Protein AF-A0A1L9VFJ8-F1 (afdb_monomer)

Structure (mmCIF, N/CA/C/O backbone):
data_AF-A0A1L9VFJ8-F1
#
_entry.id   AF-A0A1L9VFJ8-F1
#
loop_
_atom_site.group_PDB
_atom_site.id
_atom_site.type_symbol
_atom_site.label_atom_id
_atom_site.label_alt_id
_atom_site.label_comp_id
_atom_site.label_asym_id
_atom_site.label_entity_id
_atom_site.label_seq_id
_atom_site.pdbx_PDB_ins_code
_atom_site.Cartn_x
_atom_site.Cartn_y
_atom_site.Cartn_z
_atom_site.occupancy
_atom_site.B_iso_or_equiv
_atom_site.auth_seq_id
_atom_site.auth_comp_id
_atom_site.auth_asym_id
_atom_site.auth_atom_id
_atom_site.pdbx_PDB_model_num
ATOM 1 N N . MET A 1 1 ? 8.735 -12.079 5.130 1.00 44.97 1 MET A N 1
ATOM 2 C CA . MET A 1 1 ? 7.905 -12.681 4.056 1.00 44.97 1 MET A CA 1
ATOM 3 C C . MET A 1 1 ? 8.788 -13.626 3.261 1.00 44.97 1 MET A C 1
ATOM 5 O O . MET A 1 1 ? 9.953 -13.281 3.102 1.00 44.97 1 MET A O 1
ATOM 9 N N . PRO A 1 2 ? 8.312 -14.800 2.815 1.00 48.19 2 PRO A N 1
ATOM 10 C CA . PRO A 1 2 ? 9.141 -15.674 1.995 1.00 48.19 2 PRO A CA 1
ATOM 11 C C . PRO A 1 2 ? 9.470 -14.978 0.672 1.00 48.19 2 PRO A C 1
ATOM 13 O O . PRO A 1 2 ? 8.594 -14.360 0.062 1.00 48.19 2 PRO A O 1
ATOM 16 N N . ASP A 1 3 ? 10.732 -15.078 0.261 1.00 60.12 3 ASP A N 1
ATOM 17 C CA . ASP A 1 3 ? 11.181 -14.697 -1.072 1.00 60.12 3 ASP A CA 1
ATOM 18 C C . ASP A 1 3 ? 10.277 -15.367 -2.120 1.00 60.12 3 ASP A C 1
ATOM 20 O O . ASP A 1 3 ? 9.898 -16.538 -2.001 1.00 60.12 3 ASP A O 1
ATOM 24 N N . LEU A 1 4 ? 9.899 -14.609 -3.147 1.00 65.19 4 LEU A N 1
ATOM 25 C CA . LEU A 1 4 ? 9.141 -15.145 -4.271 1.00 65.19 4 LEU A CA 1
ATOM 26 C C . LEU A 1 4 ? 9.976 -16.132 -5.094 1.00 65.19 4 LEU A C 1
ATOM 28 O O . LEU A 1 4 ? 9.393 -16.844 -5.916 1.00 65.19 4 LEU A O 1
ATOM 32 N N . GLY A 1 5 ? 11.298 -16.178 -4.875 1.00 68.00 5 GLY A N 1
ATOM 33 C CA . GLY A 1 5 ? 12.231 -17.091 -5.530 1.00 68.00 5 GLY A CA 1
ATOM 34 C C . GLY A 1 5 ? 12.237 -16.900 -7.044 1.00 68.00 5 GLY A C 1
ATOM 35 O O . GLY A 1 5 ? 12.452 -17.848 -7.798 1.00 68.00 5 GLY A O 1
ATOM 36 N N . MET A 1 6 ? 11.893 -15.692 -7.498 1.00 75.50 6 MET A N 1
ATOM 37 C CA . MET A 1 6 ? 11.735 -15.372 -8.907 1.00 75.50 6 MET A CA 1
ATOM 38 C C . MET A 1 6 ? 13.062 -14.850 -9.445 1.00 75.50 6 MET A C 1
ATOM 40 O O . MET A 1 6 ? 13.453 -13.724 -9.157 1.00 75.50 6 MET A O 1
ATOM 44 N N . GLN A 1 7 ? 13.716 -15.656 -10.274 1.00 82.00 7 GLN A N 1
ATOM 45 C CA . GLN A 1 7 ? 14.877 -15.246 -11.054 1.00 82.00 7 GLN A CA 1
ATOM 46 C C . GLN A 1 7 ? 14.548 -15.389 -12.534 1.00 82.00 7 GLN A C 1
ATOM 48 O O . GLN A 1 7 ? 14.068 -16.433 -12.978 1.00 82.00 7 GLN A O 1
ATOM 53 N N . GLN A 1 8 ? 14.775 -14.321 -13.292 1.00 84.69 8 GLN A N 1
ATOM 54 C CA . GLN A 1 8 ? 14.517 -14.287 -14.722 1.00 84.69 8 GLN A CA 1
ATOM 55 C C . GLN A 1 8 ? 15.612 -13.477 -15.410 1.00 84.69 8 GLN A C 1
ATOM 57 O O . GLN A 1 8 ? 16.008 -12.414 -14.937 1.00 84.69 8 GLN A O 1
ATOM 62 N N . THR A 1 9 ? 16.083 -13.992 -16.540 1.00 89.19 9 THR A N 1
ATOM 63 C CA . THR A 1 9 ? 17.099 -13.350 -17.372 1.00 89.19 9 THR A CA 1
ATOM 64 C C . THR A 1 9 ? 16.550 -13.218 -18.783 1.00 89.19 9 THR A C 1
ATOM 66 O O . THR A 1 9 ? 15.890 -14.131 -19.288 1.00 89.19 9 THR A O 1
ATOM 69 N N . TRP A 1 10 ? 16.816 -12.078 -19.413 1.00 90.44 10 TRP A N 1
ATOM 70 C CA . TRP A 1 10 ? 16.465 -11.815 -20.803 1.00 90.44 10 TRP A CA 1
ATOM 71 C C . TRP A 1 10 ? 17.678 -11.250 -21.532 1.00 90.44 10 TRP A C 1
ATOM 73 O O . TRP A 1 10 ? 18.402 -10.417 -20.988 1.00 90.44 10 TRP A O 1
ATOM 83 N N . THR A 1 11 ? 17.882 -11.687 -22.770 1.00 90.38 11 THR A N 1
ATOM 84 C CA . THR A 1 11 ? 18.863 -11.073 -23.661 1.00 90.38 11 THR A CA 1
ATOM 85 C C . THR A 1 11 ? 18.301 -9.749 -24.166 1.00 90.38 11 THR A C 1
ATOM 87 O O . THR A 1 11 ? 17.204 -9.719 -24.724 1.00 90.38 11 THR A O 1
ATOM 90 N N . ILE A 1 12 ? 19.050 -8.657 -24.000 1.00 90.44 12 ILE A N 1
ATOM 91 C CA . ILE A 1 12 ? 18.600 -7.306 -24.375 1.00 90.44 12 ILE A CA 1
ATOM 92 C C . ILE A 1 12 ? 18.221 -7.246 -25.860 1.00 90.44 12 ILE A C 1
ATOM 94 O O . ILE A 1 12 ? 17.174 -6.700 -26.190 1.00 90.44 12 ILE A O 1
ATOM 98 N N . SER A 1 13 ? 19.004 -7.862 -26.750 1.00 89.19 13 SER A N 1
ATOM 99 C CA . SER A 1 13 ? 18.748 -7.869 -28.199 1.00 89.19 13 SER A CA 1
ATOM 100 C C . SER A 1 13 ? 17.438 -8.541 -28.611 1.00 89.19 13 SER A C 1
ATOM 102 O O . SER A 1 13 ? 16.914 -8.236 -29.679 1.00 89.19 13 SER A O 1
ATOM 104 N N . ASP A 1 14 ? 16.915 -9.447 -27.784 1.00 91.38 14 ASP A N 1
ATOM 105 C CA . ASP A 1 14 ? 15.749 -10.270 -28.123 1.00 91.38 14 ASP A CA 1
ATOM 106 C C . ASP A 1 14 ? 14.429 -9.586 -27.738 1.00 91.38 14 ASP A C 1
ATOM 108 O O . ASP A 1 14 ? 13.345 -10.065 -28.084 1.00 91.38 14 ASP A O 1
ATOM 112 N N . LEU A 1 15 ? 14.503 -8.465 -27.012 1.00 92.25 15 LEU A N 1
ATOM 113 C CA . LEU A 1 15 ? 13.335 -7.678 -26.638 1.00 92.25 15 LEU A CA 1
ATOM 114 C C . LEU A 1 15 ? 12.710 -7.012 -27.879 1.00 92.25 15 LEU A C 1
ATOM 116 O O . LEU A 1 15 ? 13.420 -6.663 -28.826 1.00 92.25 15 LEU A O 1
ATOM 120 N N . PRO A 1 16 ? 11.382 -6.783 -27.893 1.00 92.88 16 PRO A N 1
ATOM 121 C CA . PRO A 1 16 ? 10.666 -6.223 -29.043 1.00 92.88 16 PRO A CA 1
ATOM 122 C C . PRO A 1 16 ? 10.897 -4.705 -29.241 1.00 92.88 16 PRO A C 1
ATOM 124 O O . PRO A 1 16 ? 9.949 -3.921 -29.320 1.00 92.88 16 PRO A O 1
ATOM 127 N N . TRP A 1 17 ? 12.158 -4.273 -29.339 1.00 91.69 17 TRP A N 1
ATOM 128 C CA . TRP A 1 17 ? 12.576 -2.866 -29.402 1.00 91.69 17 TRP A CA 1
ATOM 129 C C . TRP A 1 17 ? 11.940 -2.077 -30.541 1.00 91.69 17 TRP A C 1
ATOM 131 O O . TRP A 1 17 ? 11.623 -0.908 -30.356 1.00 91.69 17 TRP A O 1
ATOM 141 N N . GLY A 1 18 ? 11.686 -2.706 -31.693 1.00 90.12 18 GLY A N 1
ATOM 142 C CA . GLY A 1 18 ? 11.061 -2.027 -32.833 1.00 90.12 18 GLY A CA 1
ATOM 143 C C . GLY A 1 18 ? 9.693 -1.417 -32.502 1.00 90.12 18 GLY A C 1
ATOM 144 O O . GLY A 1 18 ? 9.359 -0.353 -33.016 1.00 90.12 18 GLY A O 1
ATOM 145 N N . VAL A 1 19 ? 8.923 -2.048 -31.607 1.00 89.69 19 VAL A N 1
ATOM 146 C CA . VAL A 1 19 ? 7.628 -1.519 -31.149 1.00 89.69 19 VAL A CA 1
ATOM 147 C C . VAL A 1 19 ? 7.833 -0.398 -30.129 1.00 89.69 19 VAL A C 1
ATOM 149 O O . VAL A 1 19 ? 7.198 0.648 -30.239 1.00 89.69 19 VAL A O 1
ATOM 152 N N . ALA A 1 20 ? 8.746 -0.582 -29.172 1.00 87.88 20 ALA A N 1
ATOM 153 C CA . ALA A 1 20 ? 9.025 0.414 -28.135 1.00 87.88 20 ALA A CA 1
ATOM 154 C C . ALA A 1 20 ? 9.610 1.716 -28.703 1.00 87.88 20 ALA A C 1
ATOM 156 O O . ALA A 1 20 ? 9.131 2.795 -28.371 1.00 87.88 20 ALA A O 1
ATOM 157 N N . MET A 1 21 ? 10.573 1.624 -29.624 1.00 87.94 21 MET A N 1
ATOM 158 C CA . MET A 1 21 ? 11.186 2.796 -30.260 1.00 87.94 21 MET A CA 1
ATOM 159 C C . MET A 1 21 ? 10.182 3.585 -31.100 1.00 87.94 21 MET A C 1
ATOM 161 O O . MET A 1 21 ? 10.223 4.812 -31.116 1.00 87.94 21 MET A O 1
ATOM 165 N N . LYS A 1 22 ? 9.250 2.895 -31.770 1.00 87.44 22 LYS A N 1
ATOM 166 C CA . LYS A 1 22 ? 8.160 3.554 -32.493 1.00 87.44 22 LYS A CA 1
ATOM 167 C C . LYS A 1 22 ? 7.262 4.339 -31.535 1.00 87.44 22 LYS A C 1
ATOM 169 O O . LYS A 1 22 ? 6.971 5.500 -31.786 1.00 87.44 22 LYS A O 1
ATOM 174 N N . VAL A 1 23 ? 6.880 3.729 -30.415 1.00 85.38 23 VAL A N 1
ATOM 175 C CA . VAL A 1 23 ? 6.082 4.382 -29.367 1.00 85.38 23 VAL A CA 1
ATOM 176 C C . VAL A 1 23 ? 6.795 5.613 -28.792 1.00 85.38 23 VAL A C 1
ATOM 178 O O . VAL A 1 23 ? 6.174 6.664 -28.669 1.00 85.38 23 VAL A O 1
ATOM 181 N N . GLN A 1 24 ? 8.091 5.505 -28.483 1.00 83.38 24 GLN A N 1
ATOM 182 C CA . GLN A 1 24 ? 8.903 6.616 -27.968 1.00 83.38 24 GLN A CA 1
ATOM 183 C C . GLN A 1 24 ? 9.044 7.768 -28.973 1.00 83.38 24 GLN A C 1
ATOM 185 O O . GLN A 1 24 ? 9.110 8.925 -28.573 1.00 83.38 24 GLN A O 1
ATOM 190 N N . HIS A 1 25 ? 9.117 7.456 -30.268 1.00 81.81 25 HIS A N 1
ATOM 191 C CA . HIS A 1 25 ? 9.225 8.455 -31.328 1.00 81.81 25 HIS A CA 1
ATOM 192 C C . HIS A 1 25 ? 7.889 9.160 -31.601 1.00 81.81 25 HIS A C 1
ATOM 194 O O . HIS A 1 25 ? 7.853 10.373 -31.800 1.00 81.81 25 HIS A O 1
ATOM 200 N N . ASP A 1 26 ? 6.792 8.402 -31.621 1.00 81.69 26 ASP A N 1
ATOM 201 C CA . ASP A 1 26 ? 5.487 8.897 -32.061 1.00 81.69 26 ASP A CA 1
ATOM 202 C C . ASP A 1 26 ? 4.745 9.688 -30.973 1.00 81.69 26 ASP A C 1
ATOM 204 O O . ASP A 1 26 ? 3.803 10.416 -31.293 1.00 81.69 26 ASP A O 1
ATOM 208 N N . LYS A 1 27 ? 5.135 9.551 -29.696 1.00 80.75 27 LYS A N 1
ATOM 209 C CA . LYS A 1 27 ? 4.401 10.130 -28.563 1.00 80.75 27 LYS A CA 1
ATOM 210 C C . LYS A 1 27 ? 5.294 10.899 -27.591 1.00 80.75 27 LYS A C 1
ATOM 212 O O . LYS A 1 27 ? 6.354 10.408 -27.205 1.00 80.75 27 LYS A O 1
ATOM 217 N N . PRO A 1 28 ? 4.847 12.075 -27.112 1.00 79.94 28 PRO A N 1
ATOM 218 C CA . PRO A 1 28 ? 5.526 12.770 -26.029 1.00 79.94 28 PRO A CA 1
ATOM 219 C C . PRO A 1 28 ? 5.402 11.986 -24.713 1.00 79.94 28 PRO A C 1
ATOM 221 O O . PRO A 1 28 ? 4.420 11.284 -24.472 1.00 79.94 28 PRO A O 1
ATOM 224 N N . GLU A 1 29 ? 6.363 12.174 -23.805 1.00 75.44 29 GLU A N 1
ATOM 225 C CA . GLU A 1 29 ? 6.412 11.496 -22.496 1.00 75.44 29 GLU A CA 1
ATOM 226 C C . GLU A 1 29 ? 5.111 11.649 -21.678 1.00 75.44 29 GLU A C 1
ATOM 228 O O . GLU A 1 29 ? 4.667 10.728 -20.989 1.00 75.44 29 GLU A O 1
ATOM 233 N N . ALA A 1 30 ? 4.464 12.813 -21.783 1.00 73.12 30 ALA A N 1
ATOM 234 C CA . ALA A 1 30 ? 3.195 13.080 -21.114 1.00 73.12 30 ALA A CA 1
ATOM 235 C C . ALA A 1 30 ? 2.084 12.105 -21.545 1.00 73.12 30 ALA A C 1
ATOM 237 O O . ALA A 1 30 ? 1.267 11.718 -20.719 1.00 73.12 30 ALA A O 1
ATOM 238 N N . GLU A 1 31 ? 2.068 11.660 -22.802 1.00 77.06 31 GLU A N 1
ATOM 239 C CA . GLU A 1 31 ? 1.083 10.687 -23.288 1.00 77.06 31 GLU A CA 1
ATOM 240 C C . GLU A 1 31 ? 1.444 9.259 -22.862 1.00 77.06 31 GLU A C 1
ATOM 242 O O . GLU A 1 31 ? 0.571 8.519 -22.403 1.00 77.06 31 GLU A O 1
ATOM 247 N N . LEU A 1 32 ? 2.737 8.911 -22.889 1.00 78.75 32 LEU A N 1
ATOM 248 C CA . LEU A 1 32 ? 3.252 7.594 -22.477 1.00 78.75 32 LEU A CA 1
ATOM 249 C C . LEU A 1 32 ? 2.948 7.251 -21.014 1.00 78.75 32 LEU A C 1
ATOM 251 O O . LEU A 1 32 ? 2.883 6.080 -20.641 1.00 78.75 32 LEU A O 1
ATOM 255 N N . THR A 1 33 ? 2.754 8.275 -20.184 1.00 77.44 33 THR A N 1
ATOM 256 C CA . THR A 1 33 ? 2.504 8.127 -18.747 1.00 77.44 33 THR A CA 1
ATOM 257 C C . THR A 1 33 ? 1.020 8.137 -18.368 1.00 77.44 33 THR A C 1
ATOM 259 O O . THR A 1 33 ? 0.682 7.956 -17.200 1.00 77.44 33 THR A O 1
ATOM 262 N N . THR A 1 34 ? 0.114 8.291 -19.343 1.00 78.56 34 THR A N 1
ATOM 263 C CA . THR A 1 34 ? -1.341 8.383 -19.098 1.00 78.56 34 THR A CA 1
ATOM 264 C C . THR A 1 34 ? -2.127 7.134 -19.480 1.00 78.56 34 THR A C 1
ATOM 266 O O . THR A 1 34 ? -3.200 6.896 -18.924 1.00 78.56 34 THR A O 1
ATOM 269 N N . SER A 1 35 ? -1.613 6.323 -20.406 1.00 83.94 35 SER A N 1
ATOM 270 C CA . SER A 1 35 ? -2.263 5.087 -20.841 1.00 83.94 35 SER A CA 1
ATOM 271 C C . SER A 1 35 ? -1.251 4.060 -21.338 1.00 83.94 35 SER A C 1
ATOM 273 O O . SER A 1 35 ? -0.146 4.417 -21.737 1.00 83.94 35 SER A O 1
ATOM 275 N N . LEU A 1 36 ? -1.630 2.781 -21.309 1.00 87.62 36 LEU A N 1
ATOM 276 C CA . LEU A 1 36 ? -0.813 1.715 -21.881 1.00 87.62 36 LEU A CA 1
ATOM 277 C C . LEU A 1 36 ? -0.979 1.648 -23.396 1.00 87.62 36 LEU A C 1
ATOM 279 O O . LEU A 1 36 ? -2.103 1.661 -23.900 1.00 87.62 36 LEU A O 1
ATOM 283 N N . GLU A 1 37 ? 0.136 1.474 -24.096 1.00 90.06 37 GLU A N 1
ATOM 284 C CA . GLU A 1 37 ? 0.160 1.257 -25.537 1.00 90.06 37 GLU A CA 1
ATOM 285 C C . GLU A 1 37 ? -0.185 -0.200 -25.868 1.00 90.06 37 GLU A C 1
ATOM 287 O O . GLU A 1 37 ? 0.609 -1.098 -25.560 1.00 90.06 37 GLU A O 1
ATOM 292 N N . PRO A 1 38 ? -1.330 -0.471 -26.529 1.00 88.44 38 PRO A N 1
ATOM 293 C CA . PRO A 1 38 ? -1.802 -1.837 -26.753 1.00 88.44 38 PRO A CA 1
ATOM 294 C C . PRO A 1 38 ? -0.810 -2.700 -27.537 1.00 88.44 38 PRO A C 1
ATOM 296 O O . PRO A 1 38 ? -0.642 -3.883 -27.225 1.00 88.44 38 PRO A O 1
ATOM 299 N N . ASP A 1 39 ? -0.133 -2.109 -28.523 1.00 90.06 39 ASP A N 1
ATOM 300 C CA . ASP A 1 39 ? 0.843 -2.797 -29.369 1.00 90.06 39 ASP A CA 1
ATOM 301 C C . ASP A 1 39 ? 2.075 -3.219 -28.561 1.00 90.06 39 ASP A C 1
ATOM 303 O O . ASP A 1 39 ? 2.525 -4.364 -28.662 1.00 90.06 39 ASP A O 1
ATOM 307 N N . LEU A 1 40 ? 2.582 -2.330 -27.699 1.00 91.19 40 LEU A N 1
ATOM 308 C CA . LEU A 1 40 ? 3.728 -2.616 -26.837 1.00 91.19 40 LEU A CA 1
ATOM 309 C C . LEU A 1 40 ? 3.368 -3.659 -25.775 1.00 91.19 40 LEU A C 1
ATOM 311 O O . LEU A 1 40 ? 4.088 -4.644 -25.604 1.00 91.19 40 LEU A O 1
ATOM 315 N N . THR A 1 41 ? 2.220 -3.500 -25.109 1.00 91.25 41 THR A N 1
ATOM 316 C CA . THR A 1 41 ? 1.727 -4.476 -24.130 1.00 91.25 41 THR A CA 1
ATOM 317 C C . THR A 1 41 ? 1.549 -5.857 -24.763 1.00 91.25 41 THR A C 1
ATOM 319 O O . THR A 1 41 ? 1.935 -6.863 -24.161 1.00 91.25 41 THR A O 1
ATOM 322 N N . SER A 1 42 ? 1.016 -5.928 -25.987 1.00 91.25 42 SER A N 1
ATOM 323 C CA . SER A 1 42 ? 0.817 -7.188 -26.714 1.00 91.25 42 SER A CA 1
ATOM 324 C C . SER A 1 42 ? 2.140 -7.829 -27.131 1.00 91.25 42 SER A C 1
ATOM 326 O O . SER A 1 42 ? 2.3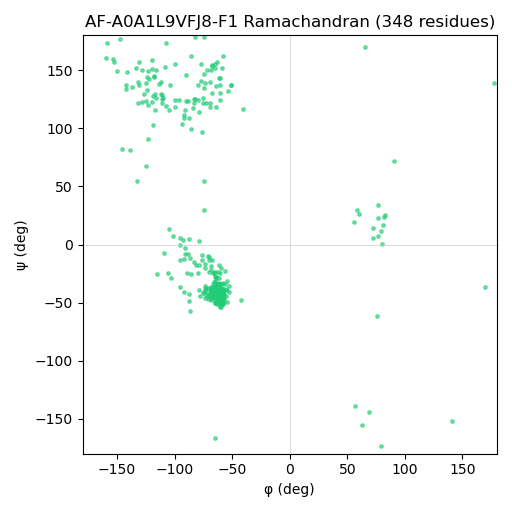07 -9.038 -26.960 1.00 91.25 42 SER A O 1
ATOM 328 N N . ALA A 1 43 ? 3.100 -7.037 -27.618 1.00 92.56 43 ALA A N 1
ATOM 329 C CA . ALA A 1 43 ? 4.422 -7.519 -28.009 1.00 92.56 43 ALA A CA 1
ATOM 330 C C . ALA A 1 43 ? 5.197 -8.103 -26.816 1.00 92.56 43 ALA A C 1
ATOM 332 O O . ALA A 1 43 ? 5.717 -9.218 -26.903 1.00 92.56 43 ALA A O 1
ATOM 333 N N . ILE A 1 44 ? 5.212 -7.402 -25.677 1.00 92.12 44 ILE A N 1
ATOM 334 C CA . ILE A 1 44 ? 5.867 -7.882 -24.450 1.00 92.12 44 ILE A CA 1
ATOM 335 C C . ILE A 1 44 ? 5.141 -9.110 -23.897 1.00 92.12 44 ILE A C 1
ATOM 337 O O . ILE A 1 44 ? 5.779 -10.097 -23.537 1.00 92.12 44 ILE A O 1
ATOM 341 N N . SER A 1 45 ? 3.805 -9.100 -23.881 1.00 90.19 45 SER A N 1
ATOM 342 C CA . SER A 1 45 ? 3.015 -10.253 -23.430 1.00 90.19 45 SER A CA 1
ATOM 343 C C . SER A 1 45 ? 3.290 -11.495 -24.274 1.00 90.19 45 SER A C 1
ATOM 345 O O . SER A 1 45 ? 3.424 -12.600 -23.741 1.00 90.19 45 SER A O 1
ATOM 347 N N . TRP A 1 46 ? 3.407 -11.326 -25.593 1.00 90.38 46 TRP A N 1
ATOM 348 C CA . TRP A 1 46 ? 3.784 -12.401 -26.501 1.00 90.38 46 TRP A CA 1
ATOM 349 C C . TRP A 1 46 ? 5.202 -12.903 -26.214 1.00 90.38 46 TRP A C 1
ATOM 351 O O . TRP A 1 46 ? 5.387 -14.114 -26.080 1.00 90.38 46 TRP A O 1
ATOM 361 N N . PHE A 1 47 ? 6.170 -12.002 -26.031 1.00 90.94 47 PHE A N 1
ATOM 362 C CA . PHE A 1 47 ? 7.549 -12.347 -25.684 1.00 90.94 47 PHE A CA 1
ATOM 363 C C . PHE A 1 47 ? 7.629 -13.146 -24.372 1.00 90.94 47 PHE A C 1
ATOM 365 O O . PHE A 1 47 ? 8.149 -14.263 -24.360 1.00 90.94 47 PHE A O 1
ATOM 372 N N . LEU A 1 48 ? 7.009 -12.650 -23.297 1.00 88.69 48 LEU A N 1
ATOM 373 C CA . LEU A 1 48 ? 6.932 -13.334 -21.999 1.00 88.69 48 LEU A CA 1
ATOM 374 C C . LEU A 1 48 ? 6.244 -14.699 -22.097 1.00 88.69 48 LEU A C 1
ATOM 376 O O . LEU A 1 48 ? 6.611 -15.651 -21.408 1.00 88.69 48 LEU A O 1
ATOM 380 N N . SER A 1 49 ? 5.259 -14.835 -22.990 1.00 84.31 49 SER A N 1
ATOM 381 C CA . SER A 1 49 ? 4.582 -16.114 -23.212 1.00 84.31 49 SER A CA 1
ATOM 382 C C . SER A 1 49 ? 5.499 -17.199 -23.791 1.00 84.31 49 SER A C 1
ATOM 384 O O . SER A 1 49 ? 5.194 -18.384 -23.627 1.00 84.31 49 SER A O 1
ATOM 386 N N . LYS A 1 50 ? 6.590 -16.800 -24.459 1.00 83.94 50 LYS A N 1
ATOM 387 C CA . LYS A 1 50 ? 7.601 -17.684 -25.053 1.00 83.94 50 LYS A CA 1
ATOM 388 C C . LYS A 1 50 ? 8.754 -17.962 -24.098 1.00 83.94 50 LYS A C 1
ATOM 390 O O . LYS A 1 50 ? 9.195 -19.103 -24.022 1.00 83.94 50 LYS A O 1
ATOM 395 N N . THR A 1 51 ? 9.214 -16.945 -23.375 1.00 79.50 51 THR A N 1
ATOM 396 C CA . THR A 1 51 ? 10.404 -17.023 -22.514 1.00 79.50 51 THR A CA 1
ATOM 397 C C . THR A 1 51 ? 10.108 -17.549 -21.112 1.00 79.50 51 THR A C 1
ATOM 399 O O . THR A 1 51 ? 10.974 -18.177 -20.509 1.00 79.50 51 THR A O 1
ATOM 402 N N . SER A 1 52 ? 8.872 -17.393 -20.623 1.00 70.56 52 SER A N 1
ATOM 403 C CA . SER A 1 52 ? 8.491 -17.790 -19.260 1.00 70.56 52 SER A CA 1
ATOM 404 C C . SER A 1 52 ? 7.174 -18.595 -19.193 1.00 70.56 52 SER A C 1
ATOM 406 O O . SER A 1 52 ? 6.259 -18.254 -18.433 1.00 70.56 52 SER A O 1
ATOM 408 N N . PRO A 1 53 ? 7.031 -19.710 -19.943 1.00 63.19 53 PRO A N 1
ATOM 409 C CA . PRO A 1 53 ? 5.774 -20.463 -20.034 1.00 63.19 53 PRO A CA 1
ATOM 410 C C . PRO A 1 53 ? 5.321 -21.087 -18.702 1.00 63.19 53 PRO A C 1
ATOM 412 O O . PRO A 1 53 ? 4.119 -21.224 -18.466 1.00 63.19 53 PRO A O 1
ATOM 415 N N . ALA A 1 54 ? 6.256 -21.414 -17.802 1.00 59.56 54 ALA A N 1
ATOM 416 C CA . ALA A 1 54 ? 5.964 -21.983 -16.483 1.00 59.56 54 ALA A CA 1
ATOM 417 C C . ALA A 1 54 ? 5.258 -20.994 -15.528 1.00 59.56 54 ALA A C 1
ATOM 419 O O . ALA A 1 54 ? 4.557 -21.418 -14.606 1.00 59.56 54 ALA A O 1
ATOM 420 N N . LEU A 1 55 ? 5.384 -19.682 -15.768 1.00 58.84 55 LEU A N 1
ATOM 421 C CA . LEU A 1 55 ? 4.902 -18.627 -14.868 1.00 58.84 55 LEU A CA 1
ATOM 422 C C . LEU A 1 55 ? 3.468 -18.169 -15.171 1.00 58.84 55 LEU A C 1
ATOM 424 O O . LEU A 1 55 ? 2.851 -17.522 -14.327 1.00 58.84 55 LEU A O 1
ATOM 428 N N . LYS A 1 56 ? 2.864 -18.614 -16.286 1.00 54.62 56 LYS A N 1
ATOM 429 C CA . LYS A 1 56 ? 1.436 -18.376 -16.591 1.00 54.62 56 LYS A CA 1
ATOM 430 C C . LYS A 1 56 ? 0.484 -18.873 -15.495 1.00 54.62 56 LYS A C 1
ATOM 432 O O . LYS A 1 56 ? -0.638 -18.391 -15.396 1.00 54.62 56 LYS A O 1
ATOM 437 N N . LYS A 1 57 ? 0.918 -19.828 -14.663 1.00 57.19 57 LYS A N 1
ATOM 438 C CA . LYS A 1 57 ? 0.116 -20.360 -13.548 1.00 57.19 57 LYS A CA 1
ATOM 439 C C . LYS A 1 57 ? 0.004 -19.393 -12.362 1.00 57.19 57 LYS A C 1
ATOM 441 O O . LYS A 1 57 ? -0.878 -19.579 -11.529 1.00 57.19 57 LYS A O 1
ATOM 446 N N . LYS A 1 58 ? 0.860 -18.368 -12.274 1.00 72.31 58 LYS A N 1
ATOM 447 C CA . LYS A 1 58 ? 0.868 -17.375 -11.190 1.00 72.31 58 LYS A CA 1
ATOM 448 C C . LYS A 1 58 ? 0.727 -15.967 -11.775 1.00 72.31 58 LYS A C 1
ATOM 450 O O . LYS A 1 58 ? 1.716 -15.309 -12.080 1.00 72.31 58 LYS A O 1
ATOM 455 N N . LYS A 1 59 ? -0.524 -15.513 -11.904 1.00 76.19 59 LYS A N 1
ATOM 456 C CA . LYS A 1 59 ? -0.928 -14.226 -12.502 1.00 76.19 59 LYS A CA 1
ATOM 457 C C . LYS A 1 59 ? -0.039 -13.038 -12.085 1.00 76.19 59 LYS A C 1
ATOM 459 O O . LYS A 1 59 ? 0.472 -12.338 -12.950 1.00 76.19 59 LYS A O 1
ATOM 464 N N . HIS A 1 60 ? 0.232 -12.888 -10.789 1.00 76.12 60 HIS A N 1
ATOM 465 C CA . HIS A 1 60 ? 1.025 -11.773 -10.254 1.00 76.12 60 HIS A CA 1
ATOM 466 C C . HIS A 1 60 ? 2.488 -11.743 -10.723 1.00 76.12 60 HIS A C 1
ATOM 468 O O . HIS A 1 60 ? 3.077 -10.671 -10.814 1.00 76.12 60 HIS A O 1
ATOM 474 N N . TYR A 1 61 ? 3.085 -12.892 -11.056 1.00 80.19 61 TYR A N 1
ATOM 475 C CA . TYR A 1 61 ? 4.449 -12.927 -11.595 1.00 80.19 61 TYR A CA 1
ATOM 476 C C . TYR A 1 61 ? 4.511 -12.447 -13.036 1.00 80.19 61 TYR A C 1
ATOM 478 O O . TYR A 1 61 ? 5.462 -11.768 -13.414 1.00 80.19 61 TYR A O 1
ATOM 486 N N . PHE A 1 62 ? 3.502 -12.796 -13.833 1.00 85.06 62 PHE A N 1
ATOM 487 C CA . PHE A 1 62 ? 3.399 -12.308 -15.200 1.00 85.06 62 PHE A CA 1
ATOM 488 C C . PHE A 1 62 ? 3.201 -10.788 -15.216 1.00 85.06 62 PHE A C 1
ATOM 490 O O . PHE A 1 62 ? 3.898 -10.092 -15.945 1.00 85.06 62 PHE A O 1
ATOM 497 N N . GLU A 1 63 ? 2.311 -10.274 -14.363 1.00 86.19 63 GLU A N 1
ATOM 498 C CA . GLU A 1 63 ? 2.042 -8.837 -14.215 1.00 86.19 63 GLU A CA 1
ATOM 499 C C . GLU A 1 63 ? 3.291 -8.046 -13.796 1.00 86.19 63 GLU A C 1
ATOM 501 O O . GLU A 1 63 ? 3.585 -7.011 -14.389 1.00 86.19 63 GLU A O 1
ATOM 506 N N . ALA A 1 64 ? 4.073 -8.556 -12.837 1.00 86.88 64 ALA A N 1
ATOM 507 C CA . ALA A 1 64 ? 5.311 -7.908 -12.402 1.00 86.88 64 ALA A CA 1
ATOM 508 C C . ALA A 1 64 ? 6.389 -7.878 -13.503 1.00 86.88 64 ALA A C 1
ATOM 510 O O . ALA A 1 64 ? 7.039 -6.854 -13.702 1.00 86.88 64 ALA A O 1
ATOM 511 N N . GLN A 1 65 ? 6.564 -8.976 -14.250 1.00 89.19 65 GLN A N 1
ATOM 512 C CA . GLN A 1 65 ? 7.508 -9.028 -15.376 1.00 89.19 65 GLN A CA 1
ATOM 513 C C . GLN A 1 65 ? 7.078 -8.121 -16.528 1.00 89.19 65 GLN A C 1
ATOM 515 O O . GLN A 1 65 ? 7.918 -7.450 -17.124 1.00 89.19 65 GLN A O 1
ATOM 520 N N . LEU A 1 66 ? 5.776 -8.084 -16.824 1.00 91.44 66 LEU A N 1
ATOM 521 C CA . LEU A 1 66 ? 5.210 -7.179 -17.817 1.00 91.44 66 LEU A CA 1
ATOM 522 C C . LEU A 1 66 ? 5.482 -5.726 -17.427 1.00 91.44 66 LEU A C 1
ATOM 524 O O . LEU A 1 66 ? 5.999 -4.984 -18.252 1.00 91.44 66 LEU A O 1
ATOM 528 N N . ALA A 1 67 ? 5.197 -5.342 -16.179 1.00 92.62 67 ALA A N 1
ATOM 529 C CA . ALA A 1 67 ? 5.464 -3.996 -15.679 1.00 92.62 67 ALA A CA 1
ATOM 530 C C . ALA A 1 67 ? 6.954 -3.634 -15.776 1.00 92.62 67 ALA A C 1
ATOM 532 O O . ALA A 1 67 ? 7.292 -2.568 -16.286 1.00 92.62 67 ALA A O 1
ATOM 533 N N . PHE A 1 68 ? 7.847 -4.537 -15.355 1.00 93.75 68 PHE A N 1
ATOM 534 C CA . PHE A 1 68 ? 9.291 -4.319 -15.441 1.00 93.75 68 PHE A CA 1
ATOM 535 C C . PHE A 1 68 ? 9.761 -4.113 -16.886 1.00 93.75 68 PHE A C 1
ATOM 537 O O . PHE A 1 68 ? 10.389 -3.100 -17.178 1.00 93.75 68 PHE A O 1
ATOM 544 N N . LEU A 1 69 ? 9.433 -5.035 -17.801 1.00 94.00 69 LEU A N 1
ATOM 545 C CA . LEU A 1 69 ? 9.863 -4.936 -19.200 1.00 94.00 69 LEU A CA 1
ATOM 546 C C . LEU A 1 69 ? 9.234 -3.739 -19.914 1.00 94.00 69 LEU A C 1
ATOM 548 O O . LEU A 1 69 ? 9.902 -3.101 -20.719 1.00 94.00 69 LEU A O 1
ATOM 552 N N . TYR A 1 70 ? 7.977 -3.413 -19.611 1.00 94.81 70 TYR A N 1
ATOM 553 C CA . TYR A 1 70 ? 7.301 -2.257 -20.194 1.00 94.81 70 TYR A CA 1
ATOM 554 C C . TYR A 1 70 ? 8.011 -0.955 -19.812 1.00 94.81 70 TYR A C 1
ATOM 556 O O . TYR A 1 70 ? 8.325 -0.149 -20.684 1.00 94.81 70 TYR A O 1
ATOM 564 N N . LEU A 1 71 ? 8.329 -0.774 -18.525 1.00 93.81 71 LEU A N 1
ATOM 565 C CA . LEU A 1 71 ? 9.080 0.390 -18.056 1.00 93.81 71 LEU A CA 1
ATOM 566 C C . LEU A 1 71 ? 10.514 0.396 -18.600 1.00 93.81 71 LEU A C 1
ATOM 568 O O . LEU A 1 71 ? 10.976 1.426 -19.083 1.00 93.81 71 LEU A O 1
ATOM 572 N N . TYR A 1 72 ? 11.201 -0.749 -18.577 1.00 94.06 72 TYR A N 1
ATOM 573 C CA . TYR A 1 72 ? 12.571 -0.881 -19.078 1.00 94.06 72 TYR A CA 1
ATOM 574 C C . TYR A 1 72 ? 12.669 -0.494 -20.555 1.00 94.06 72 TYR A C 1
ATOM 576 O O . TYR A 1 72 ? 13.526 0.293 -20.930 1.00 94.06 72 TYR A O 1
ATOM 584 N N . MET A 1 73 ? 11.757 -0.983 -21.395 1.00 92.56 73 MET A N 1
ATOM 585 C CA . MET A 1 73 ? 11.776 -0.692 -22.828 1.00 92.56 73 MET A CA 1
ATOM 586 C C . MET A 1 73 ? 11.423 0.760 -23.171 1.00 92.56 73 MET A C 1
ATOM 588 O O . MET A 1 73 ? 11.799 1.228 -24.241 1.00 92.56 73 MET A O 1
ATOM 592 N N . LEU A 1 74 ? 10.697 1.465 -22.297 1.00 91.62 74 LEU A N 1
ATOM 593 C CA . LEU A 1 74 ? 10.363 2.877 -22.497 1.00 91.62 74 LEU A CA 1
ATOM 594 C C . LEU A 1 74 ? 11.408 3.839 -21.926 1.00 91.62 74 LEU A C 1
ATOM 596 O O . LEU A 1 74 ? 11.492 4.970 -22.403 1.00 91.62 74 LEU A O 1
ATOM 600 N N . LEU A 1 75 ? 12.192 3.413 -20.936 1.00 90.31 75 LEU A N 1
ATOM 601 C CA . LEU A 1 75 ? 13.190 4.253 -20.269 1.00 90.31 75 LEU A CA 1
ATOM 602 C C . LEU A 1 75 ? 14.627 3.964 -20.717 1.00 90.31 75 LEU A C 1
ATOM 604 O O . LEU A 1 75 ? 15.464 4.861 -20.668 1.00 90.31 75 LEU A O 1
ATOM 608 N N . CYS A 1 76 ? 14.926 2.738 -21.137 1.00 90.62 76 CYS A N 1
ATOM 609 C CA . CYS A 1 76 ? 16.265 2.297 -21.524 1.00 90.62 76 CYS A CA 1
ATOM 610 C C . CYS A 1 76 ? 16.391 2.106 -23.045 1.00 90.62 76 CYS A C 1
ATOM 612 O O . CYS A 1 76 ? 15.426 2.220 -23.801 1.00 90.62 76 CYS A O 1
ATOM 614 N N . SER A 1 77 ? 17.615 1.829 -23.491 1.00 87.44 77 SER A N 1
ATOM 615 C CA . SER A 1 77 ? 18.011 1.689 -24.892 1.00 87.44 77 SER A CA 1
ATOM 616 C C . SER A 1 77 ? 18.496 0.266 -25.202 1.00 87.44 77 SER A C 1
ATOM 618 O O . SER A 1 77 ? 19.109 -0.371 -24.344 1.00 87.44 77 SER A O 1
ATOM 620 N N . PRO A 1 78 ? 18.330 -0.235 -26.445 1.00 88.12 78 PRO A N 1
ATOM 621 C CA . PRO A 1 78 ? 18.883 -1.529 -26.862 1.00 88.12 78 PRO A CA 1
ATOM 622 C C . PRO A 1 78 ? 20.412 -1.621 -26.759 1.00 88.12 78 PRO A C 1
ATOM 624 O O . PRO A 1 78 ? 20.950 -2.724 -26.724 1.00 88.12 78 PRO A O 1
ATOM 627 N N . ASN A 1 79 ? 21.108 -0.480 -26.718 1.00 85.75 79 ASN A N 1
ATOM 628 C CA . ASN A 1 79 ? 22.568 -0.411 -26.618 1.00 85.75 79 ASN A CA 1
ATOM 629 C C . ASN A 1 79 ? 23.072 -0.316 -25.167 1.00 85.75 79 ASN A C 1
ATOM 631 O O . ASN A 1 79 ? 24.268 -0.123 -24.948 1.00 85.75 79 ASN A O 1
ATOM 635 N N . ASP A 1 80 ? 22.180 -0.393 -24.178 1.00 83.50 80 ASP A N 1
ATOM 636 C CA . ASP A 1 80 ? 22.564 -0.335 -22.774 1.00 83.50 80 ASP A CA 1
ATOM 637 C C . ASP A 1 80 ? 23.275 -1.615 -22.309 1.00 83.50 80 ASP A C 1
ATOM 639 O O . ASP A 1 80 ? 22.998 -2.722 -22.770 1.00 83.50 80 ASP A O 1
ATOM 643 N N . ASN A 1 81 ? 24.176 -1.465 -21.333 1.00 85.88 81 ASN A N 1
ATOM 644 C CA . ASN A 1 81 ? 24.800 -2.602 -20.655 1.00 85.88 81 ASN A CA 1
ATOM 645 C C . ASN A 1 81 ? 23.761 -3.453 -19.903 1.00 85.88 81 ASN A C 1
ATOM 647 O O . ASN A 1 81 ? 22.709 -2.958 -19.492 1.00 85.88 81 ASN A O 1
ATOM 651 N N . SER A 1 82 ? 24.088 -4.723 -19.659 1.00 87.81 82 SER A N 1
ATOM 652 C CA . SER A 1 82 ? 23.289 -5.610 -18.809 1.00 87.81 82 SER A CA 1
ATOM 653 C C . SER A 1 82 ? 23.429 -5.259 -17.329 1.00 87.81 82 SER A C 1
ATOM 655 O O . SER A 1 82 ? 24.542 -5.034 -16.854 1.00 87.81 82 SER A O 1
ATOM 657 N N . TYR A 1 83 ? 22.317 -5.302 -16.594 1.00 89.56 83 TYR A N 1
ATOM 658 C CA . TYR A 1 83 ? 22.270 -5.095 -15.145 1.00 89.56 83 TYR A CA 1
ATOM 659 C C . TYR A 1 83 ? 21.417 -6.168 -14.473 1.00 89.56 83 TYR A C 1
ATOM 661 O O . TYR A 1 83 ? 20.466 -6.682 -15.067 1.00 89.56 83 TYR A O 1
ATOM 669 N N . THR A 1 84 ? 21.736 -6.454 -13.214 1.00 90.94 84 THR A N 1
ATOM 670 C CA . THR A 1 84 ? 20.917 -7.294 -12.337 1.00 90.94 84 THR A CA 1
ATOM 671 C C . THR A 1 84 ? 20.093 -6.395 -11.426 1.00 90.94 84 THR A C 1
ATOM 673 O O . THR A 1 84 ? 20.648 -5.562 -10.711 1.00 90.94 84 THR A O 1
ATOM 676 N N . TYR A 1 85 ? 18.773 -6.571 -11.444 1.00 90.81 85 TYR A N 1
ATOM 677 C CA . TYR A 1 85 ? 17.847 -5.866 -10.561 1.00 90.81 85 TYR A CA 1
ATOM 678 C C . TYR A 1 85 ? 17.327 -6.841 -9.506 1.00 90.81 85 TYR A C 1
ATOM 680 O O . TYR A 1 85 ? 16.671 -7.825 -9.846 1.00 90.81 85 TYR A O 1
ATOM 688 N N . THR A 1 86 ? 17.595 -6.549 -8.235 1.00 90.56 86 THR A N 1
ATOM 689 C CA . THR A 1 86 ? 17.122 -7.349 -7.100 1.00 90.56 86 THR A CA 1
ATOM 690 C C . THR A 1 86 ? 16.074 -6.556 -6.336 1.00 90.56 86 THR A C 1
ATOM 692 O O . THR A 1 86 ? 16.324 -5.420 -5.937 1.00 90.56 86 THR A O 1
ATOM 695 N N . LEU A 1 87 ? 14.896 -7.148 -6.133 1.00 87.69 87 LEU A N 1
ATOM 696 C CA . LEU A 1 87 ? 13.802 -6.532 -5.390 1.00 87.69 87 LEU A CA 1
ATOM 697 C C . LEU A 1 87 ? 13.453 -7.383 -4.175 1.00 87.69 87 LEU A C 1
ATOM 699 O O . LEU A 1 87 ? 13.068 -8.542 -4.306 1.00 87.69 87 LEU A O 1
ATOM 703 N N . THR A 1 88 ? 13.527 -6.772 -2.999 1.00 87.44 88 THR A N 1
ATOM 704 C CA . THR A 1 88 ? 13.056 -7.338 -1.736 1.00 87.44 88 THR A CA 1
ATOM 705 C C . THR A 1 88 ? 11.947 -6.448 -1.181 1.00 87.44 88 THR A C 1
ATOM 707 O O . THR A 1 88 ? 11.948 -5.232 -1.368 1.00 87.44 88 THR A O 1
ATOM 710 N N . SER A 1 89 ? 10.939 -7.048 -0.546 1.00 83.38 89 SER A N 1
ATOM 711 C CA . SER A 1 89 ? 9.830 -6.297 0.045 1.00 83.38 89 SER A CA 1
ATOM 712 C C . SER A 1 89 ? 9.394 -6.917 1.360 1.00 83.38 89 SER A C 1
ATOM 714 O O . SER A 1 89 ? 9.175 -8.125 1.464 1.00 83.38 89 SER A O 1
ATOM 716 N N . GLU A 1 90 ? 9.218 -6.060 2.357 1.00 82.56 90 GLU A N 1
ATOM 717 C CA . GLU A 1 90 ? 8.639 -6.421 3.649 1.00 82.56 90 GLU A CA 1
ATOM 718 C C . GLU A 1 90 ? 7.104 -6.340 3.627 1.00 82.56 90 GLU A C 1
ATOM 720 O O . GLU A 1 90 ? 6.438 -6.842 4.534 1.00 82.56 90 GLU A O 1
ATOM 725 N N . ILE A 1 91 ? 6.521 -5.747 2.574 1.00 79.62 91 ILE A N 1
ATOM 726 C CA . ILE A 1 91 ? 5.081 -5.518 2.471 1.00 79.62 91 ILE A CA 1
ATOM 727 C C . ILE A 1 91 ? 4.378 -6.815 2.034 1.00 79.62 91 ILE A C 1
ATOM 729 O O . ILE A 1 91 ? 4.672 -7.352 0.963 1.00 79.62 91 ILE A O 1
ATOM 733 N N . PRO A 1 92 ? 3.382 -7.302 2.799 1.00 72.75 92 PRO A N 1
ATOM 734 C CA . PRO A 1 92 ? 2.565 -8.438 2.396 1.00 72.75 92 PRO A CA 1
ATOM 735 C C . PRO A 1 92 ? 1.926 -8.266 1.005 1.00 72.75 92 PRO A C 1
ATOM 737 O O . PRO A 1 92 ? 1.266 -7.262 0.704 1.00 72.75 92 PRO A O 1
ATOM 740 N N . ILE A 1 93 ? 2.045 -9.289 0.160 1.00 75.19 93 ILE A N 1
ATOM 741 C CA . ILE A 1 93 ? 1.419 -9.310 -1.168 1.00 75.19 93 ILE A CA 1
ATOM 742 C C . ILE A 1 93 ? -0.088 -9.540 -1.023 1.00 75.19 93 ILE A C 1
ATOM 744 O O . ILE A 1 93 ? -0.532 -10.395 -0.261 1.00 75.19 93 ILE A O 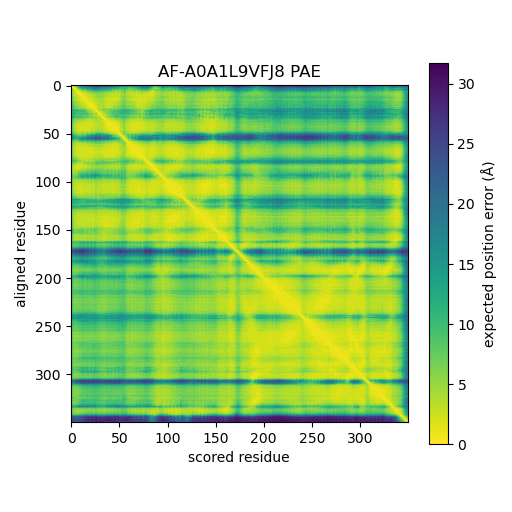1
ATOM 748 N N . GLY A 1 94 ? -0.896 -8.768 -1.756 1.00 68.12 94 GLY A N 1
ATOM 749 C CA . GLY A 1 94 ? -2.353 -8.958 -1.806 1.00 68.12 94 GLY A CA 1
ATOM 750 C C . GLY A 1 94 ? -3.115 -8.543 -0.539 1.00 68.12 94 GLY A C 1
ATOM 751 O O . GLY A 1 94 ? -4.330 -8.715 -0.467 1.00 68.12 94 GLY A O 1
ATOM 752 N N . ALA A 1 95 ? -2.441 -7.949 0.447 1.00 69.50 95 ALA A N 1
ATOM 753 C CA . ALA A 1 95 ? -3.061 -7.476 1.686 1.00 69.50 95 ALA A CA 1
ATOM 754 C C . ALA A 1 95 ? -3.860 -6.163 1.531 1.00 69.50 95 ALA A C 1
ATOM 756 O O . ALA A 1 95 ? -4.644 -5.798 2.414 1.00 69.50 95 ALA A O 1
ATOM 757 N N . GLY A 1 96 ? -3.694 -5.464 0.403 1.00 74.06 96 GLY A N 1
ATOM 758 C CA . GLY A 1 96 ? -4.257 -4.128 0.182 1.00 74.06 96 GLY A CA 1
ATOM 759 C C . GLY A 1 96 ? -3.477 -3.026 0.905 1.00 74.06 96 GLY A C 1
ATOM 760 O O . GLY A 1 96 ? -4.082 -2.077 1.386 1.00 74.06 96 GLY A O 1
ATOM 761 N N . LEU A 1 97 ? -2.154 -3.193 1.019 1.00 79.38 97 LEU A N 1
ATOM 762 C CA . LEU A 1 97 ? -1.222 -2.232 1.625 1.00 79.38 97 LEU A CA 1
ATOM 763 C C . LEU A 1 97 ? -0.380 -1.479 0.575 1.00 79.38 97 LEU A C 1
ATOM 765 O O . LEU A 1 97 ? 0.622 -0.875 0.926 1.00 79.38 97 LEU A O 1
ATOM 769 N N . GLY A 1 98 ? -0.746 -1.557 -0.710 1.00 83.62 98 GLY A N 1
ATOM 770 C CA . GLY A 1 98 ? -0.024 -0.867 -1.786 1.00 83.62 98 GLY A CA 1
ATOM 771 C C . GLY A 1 98 ? 1.301 -1.515 -2.211 1.00 83.62 98 GLY A C 1
ATOM 772 O O . GLY A 1 98 ? 2.138 -0.833 -2.789 1.00 83.62 98 GLY A O 1
ATOM 773 N N . SER A 1 99 ? 1.515 -2.819 -1.974 1.00 86.25 99 SER A N 1
ATOM 774 C CA . SER A 1 99 ? 2.785 -3.489 -2.324 1.00 86.25 99 SER A CA 1
ATOM 775 C C . SER A 1 99 ? 3.146 -3.407 -3.809 1.00 86.25 99 SER A C 1
ATOM 777 O O . SER A 1 99 ? 4.311 -3.201 -4.136 1.00 86.25 99 SER A O 1
ATOM 779 N N . SER A 1 100 ? 2.174 -3.526 -4.717 1.00 88.06 100 SER A N 1
ATOM 780 C CA . SER A 1 100 ? 2.421 -3.390 -6.161 1.00 88.06 100 SER A CA 1
ATOM 781 C C . SER A 1 100 ? 2.854 -1.973 -6.546 1.00 88.06 100 SER A C 1
ATOM 783 O O . SER A 1 100 ? 3.744 -1.802 -7.381 1.00 88.06 100 SER A O 1
ATOM 785 N N . ALA A 1 101 ? 2.287 -0.964 -5.882 1.00 90.94 101 ALA A N 1
ATOM 786 C CA . ALA A 1 101 ? 2.651 0.423 -6.096 1.00 90.94 101 ALA A CA 1
ATOM 787 C C . ALA A 1 101 ? 4.071 0.691 -5.594 1.00 90.94 101 ALA A C 1
ATOM 789 O O . ALA A 1 101 ? 4.868 1.247 -6.341 1.00 90.94 101 ALA A O 1
ATOM 790 N N . SER A 1 102 ? 4.433 0.217 -4.396 1.00 91.31 102 SER A N 1
ATOM 791 C CA . SER A 1 102 ? 5.809 0.312 -3.887 1.00 91.31 102 SER A CA 1
ATOM 792 C C . SER A 1 102 ? 6.817 -0.362 -4.821 1.00 91.31 102 SER A C 1
ATOM 794 O O . SER A 1 102 ? 7.854 0.220 -5.120 1.00 91.31 102 SER A O 1
ATOM 796 N N . VAL A 1 103 ? 6.493 -1.547 -5.351 1.00 90.75 103 VAL A N 1
ATOM 797 C CA . VAL A 1 103 ? 7.316 -2.235 -6.361 1.00 90.75 103 VAL A CA 1
ATOM 798 C C . VAL A 1 103 ? 7.474 -1.383 -7.624 1.00 90.75 103 VAL A C 1
ATOM 800 O O . VAL A 1 103 ? 8.592 -1.191 -8.097 1.00 90.75 103 VAL A O 1
ATOM 803 N N . SER A 1 104 ? 6.376 -0.832 -8.146 1.00 93.75 104 SER A N 1
ATOM 804 C CA . SER A 1 104 ? 6.386 0.024 -9.338 1.00 93.75 104 SER A CA 1
ATOM 805 C C . SER A 1 104 ? 7.204 1.299 -9.124 1.00 93.75 104 SER A C 1
ATOM 807 O O . SER A 1 104 ? 7.924 1.712 -10.030 1.00 93.75 104 SER A O 1
ATOM 809 N N . VAL A 1 105 ? 7.152 1.886 -7.923 1.00 95.12 105 VAL A N 1
ATOM 810 C CA . VAL A 1 105 ? 7.976 3.036 -7.527 1.00 95.12 105 VAL A CA 1
ATOM 811 C C . VAL A 1 105 ? 9.453 2.651 -7.495 1.00 95.12 105 VAL A C 1
ATOM 813 O O . VAL A 1 105 ? 10.251 3.313 -8.148 1.00 95.12 105 VAL A O 1
ATOM 816 N N . CYS A 1 106 ? 9.830 1.557 -6.825 1.00 94.06 106 CYS A N 1
ATOM 817 C CA . CYS A 1 106 ? 11.224 1.098 -6.773 1.00 94.06 106 CYS A CA 1
ATOM 818 C C . CYS A 1 106 ? 11.800 0.827 -8.173 1.00 94.06 106 CYS A C 1
ATOM 820 O O . CYS A 1 106 ? 12.900 1.284 -8.485 1.00 94.06 106 CYS A O 1
ATOM 822 N N . ILE A 1 107 ? 11.047 0.122 -9.027 1.00 93.56 107 ILE A N 1
ATOM 823 C CA . ILE A 1 107 ? 11.452 -0.170 -10.409 1.00 93.56 107 ILE A CA 1
ATOM 824 C C . ILE A 1 107 ? 11.596 1.128 -11.210 1.00 93.56 107 ILE A C 1
ATOM 826 O O . ILE A 1 107 ? 12.624 1.333 -11.852 1.00 93.56 107 ILE A O 1
ATOM 830 N N . SER A 1 108 ? 10.604 2.020 -11.150 1.00 94.88 108 SER A N 1
ATOM 831 C CA . SER A 1 108 ? 10.639 3.290 -11.887 1.00 94.88 108 SER A CA 1
ATOM 832 C C . SER A 1 108 ? 11.819 4.153 -11.460 1.00 94.88 108 SER A C 1
ATOM 834 O O . SER A 1 108 ? 12.550 4.641 -12.313 1.00 94.88 108 SER A O 1
ATOM 836 N N . THR A 1 109 ? 12.067 4.284 -10.155 1.00 94.44 109 THR A N 1
ATOM 837 C CA . THR A 1 109 ? 13.208 5.038 -9.623 1.00 94.44 109 THR A CA 1
ATOM 838 C C . THR A 1 109 ? 14.537 4.476 -10.124 1.00 94.44 109 THR A C 1
ATOM 840 O O . THR A 1 109 ? 15.375 5.232 -10.613 1.00 94.44 109 THR A O 1
ATOM 843 N N . ALA A 1 110 ? 14.727 3.153 -10.065 1.00 93.31 110 ALA A N 1
ATOM 844 C CA . ALA A 1 110 ? 15.956 2.513 -10.531 1.00 93.31 110 ALA A CA 1
ATOM 845 C C . ALA A 1 110 ? 16.183 2.709 -12.041 1.00 93.31 110 ALA A C 1
ATOM 847 O O . ALA A 1 110 ? 17.298 3.006 -12.471 1.00 93.31 110 ALA A O 1
ATOM 848 N N . LEU A 1 111 ? 15.128 2.579 -12.850 1.00 93.31 111 LEU A N 1
ATOM 849 C CA . LEU A 1 111 ? 15.206 2.758 -14.300 1.00 93.31 111 LEU A CA 1
ATOM 850 C C . LEU A 1 111 ? 15.409 4.223 -14.703 1.00 93.31 111 LEU A C 1
ATOM 852 O O . LEU A 1 111 ? 16.172 4.488 -15.626 1.00 93.31 111 LEU A O 1
ATOM 856 N N . LEU A 1 112 ? 14.792 5.172 -13.996 1.00 92.56 112 LEU A N 1
ATOM 857 C CA . LEU A 1 112 ? 14.960 6.608 -14.238 1.00 92.56 112 LEU A CA 1
ATOM 858 C C . LEU A 1 112 ? 16.364 7.110 -13.881 1.00 92.56 112 LEU A C 1
ATOM 860 O O . LEU A 1 112 ? 16.915 7.952 -14.589 1.00 92.56 112 LEU A O 1
ATOM 864 N N . LEU A 1 113 ? 16.960 6.586 -12.807 1.00 90.50 113 LEU A N 1
ATOM 865 C CA . LEU A 1 113 ? 18.375 6.826 -12.503 1.00 90.50 113 LEU A CA 1
ATOM 866 C C . LEU A 1 113 ? 19.265 6.241 -13.598 1.00 90.50 113 LEU A C 1
ATOM 868 O O . LEU A 1 113 ? 20.217 6.877 -14.043 1.00 90.50 113 LEU A O 1
ATOM 872 N N . ARG A 1 114 ? 18.938 5.034 -14.071 1.00 88.19 114 ARG A N 1
ATOM 873 C CA . ARG A 1 114 ? 19.731 4.360 -15.099 1.00 88.19 114 ARG A CA 1
ATOM 874 C C . ARG A 1 114 ? 19.673 5.059 -16.454 1.00 88.19 114 ARG A C 1
ATOM 876 O O . ARG A 1 114 ? 20.698 5.119 -17.134 1.00 88.19 114 ARG A O 1
ATOM 883 N N . SER A 1 115 ? 18.507 5.553 -16.857 1.00 86.69 115 SER A N 1
ATOM 884 C CA . SER A 1 115 ? 18.327 6.258 -18.128 1.00 86.69 115 SER A CA 1
ATOM 885 C C . SER A 1 115 ? 18.974 7.646 -18.140 1.00 86.69 115 SER A C 1
ATOM 887 O O . SER A 1 115 ? 19.063 8.272 -19.193 1.00 86.69 115 SER A O 1
ATOM 889 N N . GLY A 1 116 ? 19.431 8.133 -16.980 1.00 84.25 116 GLY A N 1
ATOM 890 C CA . GLY A 1 116 ? 19.943 9.490 -16.808 1.00 84.25 116 GLY A CA 1
ATOM 891 C C . GLY A 1 116 ? 18.843 10.550 -16.736 1.00 84.25 116 GLY A C 1
ATOM 892 O O . GLY A 1 116 ? 19.158 11.738 -16.709 1.00 84.25 116 GLY A O 1
ATOM 893 N N . TYR A 1 117 ? 17.565 10.147 -16.685 1.00 83.25 117 TYR A N 1
ATOM 894 C CA . TYR A 1 117 ? 16.444 11.067 -16.474 1.00 83.25 117 TYR A CA 1
ATOM 895 C C . TYR A 1 117 ? 16.533 11.719 -15.090 1.00 83.25 117 TYR A C 1
ATOM 897 O O . TYR A 1 117 ? 16.344 12.925 -14.944 1.00 83.25 117 TYR A O 1
ATOM 905 N N . LEU A 1 118 ? 16.877 10.922 -14.075 1.00 83.31 118 LEU A N 1
ATOM 906 C CA . LEU A 1 118 ? 17.313 11.423 -12.776 1.00 83.31 118 LEU A CA 1
ATOM 907 C C . LEU A 1 118 ? 18.837 11.540 -12.800 1.00 83.31 118 LEU A C 1
ATOM 909 O O . LEU A 1 118 ? 19.540 10.533 -12.860 1.00 83.31 118 LEU A O 1
ATOM 913 N N . GLN A 1 119 ? 19.343 12.774 -12.767 1.00 75.56 119 GLN A N 1
ATOM 914 C CA . GLN A 1 119 ? 20.771 13.065 -12.955 1.00 75.56 119 GLN A CA 1
ATOM 915 C C . GLN A 1 119 ? 21.660 12.476 -11.851 1.00 75.56 119 GLN A C 1
ATOM 917 O O . GLN A 1 119 ? 22.831 12.183 -12.085 1.00 75.56 119 GLN A O 1
ATOM 922 N N . SER A 1 120 ? 21.129 12.334 -10.636 1.00 78.38 120 SER A N 1
ATOM 923 C CA . SER A 1 120 ? 21.855 11.819 -9.479 1.00 78.38 120 SER A CA 1
ATOM 924 C C . SER A 1 120 ? 20.894 11.316 -8.405 1.00 78.38 120 SER A C 1
ATOM 926 O O . SER A 1 120 ? 19.744 11.743 -8.320 1.00 78.38 120 SER A O 1
ATOM 928 N N . VAL A 1 121 ? 21.407 10.470 -7.511 1.00 78.06 121 VAL A N 1
ATOM 929 C CA . VAL A 1 121 ? 20.750 10.085 -6.250 1.00 78.06 121 VAL A CA 1
ATOM 930 C C . VAL A 1 121 ? 20.368 11.320 -5.417 1.00 78.06 121 VAL A C 1
ATOM 932 O O . VAL A 1 121 ? 19.331 11.329 -4.758 1.00 78.06 121 VAL A O 1
ATOM 935 N N . ARG A 1 122 ? 21.156 12.399 -5.525 1.00 77.44 122 ARG A N 1
ATOM 936 C CA . ARG A 1 122 ? 20.932 13.670 -4.816 1.00 77.44 122 ARG A CA 1
ATOM 937 C C . ARG A 1 122 ? 19.725 14.460 -5.310 1.00 77.44 122 ARG A C 1
ATOM 939 O O . ARG A 1 122 ? 19.257 15.343 -4.602 1.00 77.44 122 ARG A O 1
ATOM 946 N N . CYS A 1 123 ? 19.155 14.110 -6.466 1.00 79.25 123 CYS A N 1
ATOM 947 C CA . CYS A 1 123 ? 17.964 14.788 -6.976 1.00 79.25 123 CYS A CA 1
ATOM 948 C C . CYS A 1 123 ? 16.748 14.659 -6.042 1.00 79.25 123 CYS A C 1
ATOM 950 O O . CYS A 1 123 ? 15.795 15.418 -6.168 1.00 79.25 123 CYS A O 1
ATOM 952 N N . LEU A 1 124 ? 16.760 13.704 -5.106 1.00 79.31 124 LEU A N 1
ATOM 953 C CA . LEU A 1 124 ? 15.726 13.556 -4.077 1.00 79.31 124 LEU A CA 1
ATOM 954 C C . LEU A 1 124 ? 16.045 14.313 -2.775 1.00 79.31 124 LEU A C 1
ATOM 956 O O . LEU A 1 124 ? 15.160 14.468 -1.933 1.00 79.31 124 LEU A O 1
ATOM 960 N N . GLU A 1 125 ? 17.282 14.784 -2.615 1.00 81.06 125 GLU A N 1
ATOM 961 C CA . GLU A 1 125 ? 17.766 15.548 -1.459 1.00 81.06 125 GLU A CA 1
ATOM 962 C C . GLU A 1 125 ? 17.697 17.061 -1.720 1.00 81.06 125 GLU A C 1
ATOM 964 O O . GLU A 1 125 ? 17.355 17.831 -0.823 1.00 81.06 125 GLU A O 1
ATOM 969 N N . ASP A 1 126 ? 17.969 17.484 -2.957 1.00 81.62 126 ASP A N 1
ATOM 970 C CA . ASP A 1 126 ? 17.987 18.890 -3.359 1.00 81.62 126 ASP A CA 1
ATOM 971 C C . ASP A 1 126 ? 16.564 19.463 -3.496 1.00 81.62 126 ASP A C 1
ATOM 973 O O . ASP A 1 126 ? 15.777 19.004 -4.323 1.00 81.62 126 ASP A O 1
ATOM 977 N N . GLU A 1 127 ? 16.237 20.526 -2.753 1.00 79.62 127 GLU A N 1
ATOM 978 C CA . GLU A 1 127 ? 14.878 21.102 -2.708 1.00 79.62 127 GLU A CA 1
ATOM 979 C C . GLU A 1 127 ? 14.306 21.492 -4.085 1.00 79.62 127 GLU A C 1
ATOM 981 O O . GLU A 1 127 ? 13.122 21.265 -4.341 1.00 79.62 127 GLU A O 1
ATOM 986 N N . GLU A 1 128 ? 15.128 22.027 -4.993 1.00 82.19 128 GLU A N 1
ATOM 987 C CA . GLU A 1 128 ? 14.673 22.452 -6.327 1.00 82.19 128 GLU A CA 1
ATOM 988 C C . GLU A 1 128 ? 14.362 21.274 -7.260 1.00 82.19 128 GLU A C 1
ATOM 990 O O . GLU A 1 128 ? 13.408 21.330 -8.038 1.00 82.19 128 GLU A O 1
ATOM 995 N N . SER A 1 129 ? 15.148 20.197 -7.186 1.00 84.19 129 SER A N 1
ATOM 996 C CA . SER A 1 129 ? 15.000 19.046 -8.087 1.00 84.19 129 SER A CA 1
ATOM 997 C C . SER A 1 129 ? 14.145 17.921 -7.499 1.00 84.19 129 SER A C 1
ATOM 999 O O . SER A 1 129 ? 13.650 17.075 -8.251 1.00 84.19 129 SER A O 1
ATOM 1001 N N . ARG A 1 130 ? 13.870 17.959 -6.190 1.00 86.31 130 ARG A N 1
ATOM 1002 C CA . ARG A 1 130 ? 13.093 16.945 -5.473 1.00 86.31 130 ARG A CA 1
ATOM 1003 C C . ARG A 1 130 ? 11.681 16.788 -6.006 1.00 86.31 130 ARG A C 1
ATOM 1005 O O . ARG A 1 130 ? 11.291 15.677 -6.350 1.00 86.31 130 ARG A O 1
ATOM 1012 N N . GLN A 1 131 ? 10.906 17.869 -6.095 1.00 88.44 131 GLN A N 1
ATOM 1013 C CA . GLN A 1 131 ? 9.513 17.762 -6.541 1.00 88.44 131 GLN A CA 1
ATOM 1014 C C . GLN A 1 131 ? 9.400 17.283 -8.003 1.00 88.44 131 GLN A C 1
ATOM 1016 O O . GLN A 1 131 ? 8.682 16.308 -8.226 1.00 88.44 131 GLN A O 1
ATOM 1021 N N . PRO A 1 132 ? 10.150 17.843 -8.978 1.00 89.94 132 PRO A N 1
ATOM 1022 C CA . PRO A 1 132 ? 10.165 17.315 -10.345 1.00 89.94 132 PRO A CA 1
ATOM 1023 C C . PRO A 1 132 ? 10.568 15.835 -10.429 1.00 89.94 132 PRO A C 1
ATOM 1025 O O . PRO A 1 132 ? 9.979 15.075 -11.200 1.00 89.94 132 PRO A O 1
ATOM 1028 N N . SER A 1 133 ? 11.540 15.413 -9.615 1.00 91.19 133 SER A N 1
ATOM 1029 C CA . SER A 1 133 ? 12.003 14.021 -9.563 1.00 91.19 133 SER A CA 1
ATOM 1030 C C . SER A 1 133 ? 10.927 13.081 -9.021 1.00 91.19 133 SER A C 1
ATOM 1032 O O . SER A 1 133 ? 10.661 12.039 -9.618 1.00 91.19 133 SER A O 1
ATOM 1034 N N . LEU A 1 134 ? 10.256 13.463 -7.929 1.00 91.38 134 LEU A N 1
ATOM 1035 C CA . LEU A 1 134 ? 9.136 12.705 -7.365 1.00 91.38 134 LEU A CA 1
ATOM 1036 C C . LEU A 1 134 ? 7.956 12.630 -8.338 1.00 91.38 134 LEU A C 1
ATOM 1038 O O . LEU A 1 134 ? 7.352 11.569 -8.486 1.00 91.38 134 LEU A O 1
ATOM 1042 N N . ASP A 1 135 ? 7.651 13.716 -9.047 1.00 90.69 135 ASP A N 1
ATOM 1043 C CA . ASP A 1 135 ? 6.585 13.731 -10.050 1.00 90.69 135 ASP A CA 1
ATOM 1044 C C . ASP A 1 135 ? 6.912 12.808 -11.232 1.00 90.69 135 ASP A C 1
ATOM 1046 O O . ASP A 1 135 ? 6.032 12.112 -11.738 1.00 90.69 135 ASP A O 1
ATOM 1050 N N . ALA A 1 136 ? 8.174 12.755 -11.666 1.00 91.56 136 ALA A N 1
ATOM 1051 C CA . ALA A 1 136 ? 8.623 11.808 -12.685 1.00 91.56 136 ALA A CA 1
ATOM 1052 C C . ALA A 1 136 ? 8.501 10.354 -12.212 1.00 91.56 136 ALA A C 1
ATOM 1054 O O . ALA A 1 136 ? 7.897 9.536 -12.908 1.00 91.56 136 ALA A O 1
ATOM 1055 N N . ILE A 1 137 ? 8.998 10.043 -11.011 1.00 94.38 137 ILE A N 1
ATOM 1056 C CA . ILE A 1 137 ? 8.885 8.702 -10.421 1.00 94.38 137 ILE A CA 1
ATOM 1057 C C . ILE A 1 137 ? 7.417 8.284 -10.327 1.00 94.38 137 ILE A C 1
ATOM 1059 O O . ILE A 1 137 ? 7.075 7.179 -10.743 1.00 94.38 137 ILE A O 1
ATOM 1063 N N . ASN A 1 138 ? 6.538 9.168 -9.852 1.00 93.25 138 ASN A N 1
ATOM 1064 C CA . ASN A 1 138 ? 5.120 8.862 -9.688 1.00 93.25 138 ASN A CA 1
ATOM 1065 C C . ASN A 1 138 ? 4.432 8.585 -11.034 1.00 93.25 138 ASN A C 1
ATOM 1067 O O . ASN A 1 138 ? 3.666 7.629 -11.155 1.00 93.25 138 ASN A O 1
ATOM 1071 N N . ARG A 1 139 ? 4.732 9.385 -12.069 1.00 92.44 139 ARG A N 1
ATOM 1072 C CA . ARG A 1 139 ? 4.195 9.193 -13.427 1.00 92.44 139 ARG A CA 1
ATOM 1073 C C . ARG A 1 139 ? 4.567 7.824 -13.997 1.00 92.44 139 ARG A C 1
ATOM 1075 O O . ARG A 1 139 ? 3.701 7.121 -14.510 1.00 92.44 139 ARG A O 1
ATOM 1082 N N . TRP A 1 140 ? 5.824 7.414 -13.862 1.00 94.50 140 TRP A N 1
ATOM 1083 C CA . TRP A 1 140 ? 6.273 6.102 -14.338 1.00 94.50 140 TRP A CA 1
ATOM 1084 C C . TRP A 1 140 ? 5.779 4.951 -13.451 1.00 94.50 140 TRP A C 1
ATOM 1086 O O . TRP A 1 140 ? 5.357 3.912 -13.961 1.00 94.50 140 TRP A O 1
ATOM 1096 N N . ALA A 1 141 ? 5.686 5.153 -12.136 1.00 94.56 141 ALA A N 1
ATOM 1097 C CA . ALA A 1 141 ? 5.095 4.174 -11.229 1.00 94.56 141 ALA A CA 1
ATOM 1098 C C . ALA A 1 141 ? 3.601 3.947 -11.513 1.00 94.56 141 ALA A C 1
ATOM 1100 O O . ALA A 1 141 ? 3.113 2.821 -11.395 1.00 94.56 141 ALA A O 1
ATOM 1101 N N . PHE A 1 142 ? 2.875 4.985 -11.939 1.00 92.81 142 PHE A N 1
ATOM 1102 C CA . PHE A 1 142 ? 1.491 4.869 -12.398 1.00 92.81 142 PHE A CA 1
ATOM 1103 C C . PHE A 1 142 ? 1.371 3.969 -13.636 1.00 92.81 142 PHE A C 1
ATOM 1105 O O . PHE A 1 142 ? 0.466 3.137 -13.694 1.00 92.81 142 PHE A O 1
ATOM 1112 N N . VAL A 1 143 ? 2.318 4.050 -14.577 1.00 92.62 143 VAL A N 1
ATOM 1113 C CA . VAL A 1 143 ? 2.401 3.139 -15.735 1.00 92.62 143 VAL A CA 1
ATOM 1114 C C . VAL A 1 143 ? 2.648 1.694 -15.306 1.00 92.62 143 VAL A C 1
ATOM 1116 O O . VAL A 1 143 ? 1.967 0.786 -15.791 1.00 92.62 143 VAL A O 1
ATOM 1119 N N . GLY A 1 144 ? 3.559 1.472 -14.355 1.00 93.06 144 GLY A N 1
ATOM 1120 C CA . GLY A 1 144 ? 3.782 0.150 -13.759 1.00 93.06 144 GLY A CA 1
ATOM 1121 C C . GLY A 1 144 ? 2.508 -0.424 -13.127 1.00 93.06 144 GLY A C 1
ATOM 1122 O O . GLY A 1 144 ? 2.118 -1.556 -13.413 1.00 93.06 144 GLY A O 1
ATOM 1123 N N . GLU A 1 145 ? 1.783 0.390 -12.361 1.00 92.12 145 GLU A N 1
ATOM 1124 C CA . GLU A 1 145 ?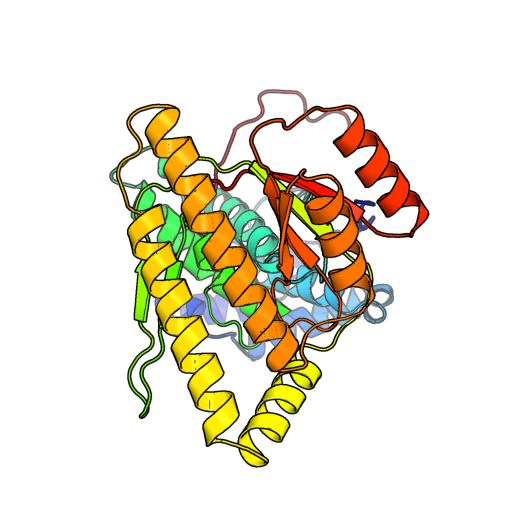 0.499 0.010 -11.761 1.00 92.12 145 GLU A CA 1
ATOM 1125 C C . GLU A 1 145 ? -0.592 -0.268 -12.806 1.00 92.12 145 GLU A C 1
ATOM 1127 O O . GLU A 1 145 ? -1.415 -1.164 -12.608 1.00 92.12 145 GLU A O 1
ATOM 1132 N N . MET A 1 146 ? -0.600 0.442 -13.940 1.00 90.75 146 MET A N 1
ATOM 1133 C CA . MET A 1 146 ? -1.494 0.124 -15.057 1.00 90.75 146 MET A CA 1
ATOM 1134 C C . MET A 1 146 ? -1.181 -1.255 -15.646 1.00 90.75 146 MET A C 1
ATOM 1136 O O . MET A 1 146 ? -2.108 -1.992 -15.972 1.00 90.75 146 MET A O 1
ATOM 1140 N N . CYS A 1 147 ? 0.094 -1.645 -15.736 1.00 89.00 147 CYS A N 1
ATOM 1141 C CA . CYS A 1 147 ? 0.478 -2.976 -16.221 1.00 89.00 147 CYS A CA 1
ATOM 1142 C C . CYS A 1 147 ? -0.010 -4.100 -15.293 1.00 89.00 147 CYS A C 1
ATOM 1144 O O . CYS A 1 147 ? -0.337 -5.187 -15.769 1.00 89.00 147 CYS A O 1
ATOM 1146 N N . ILE A 1 148 ? -0.077 -3.840 -13.982 1.00 86.62 148 ILE A N 1
ATOM 1147 C CA . ILE A 1 148 ? -0.463 -4.831 -12.968 1.00 86.62 148 ILE A CA 1
ATOM 1148 C C . ILE A 1 148 ? -1.985 -4.881 -12.768 1.00 86.62 148 ILE A C 1
ATOM 1150 O O . ILE A 1 148 ? -2.578 -5.957 -12.772 1.00 86.62 148 ILE A O 1
ATOM 1154 N N . HIS A 1 149 ? -2.638 -3.728 -12.601 1.00 82.38 149 HIS A N 1
ATOM 1155 C CA . HIS A 1 149 ? -4.056 -3.637 -12.215 1.00 82.38 149 HIS A CA 1
ATOM 1156 C C . HIS A 1 149 ? -4.983 -3.152 -13.334 1.00 82.38 149 HIS A C 1
ATOM 1158 O O . HIS A 1 149 ? -6.207 -3.147 -13.171 1.00 82.38 149 HIS A O 1
ATOM 1164 N N . GLY A 1 150 ? -4.438 -2.716 -14.471 1.00 83.44 150 GLY A N 1
ATOM 1165 C CA . GLY A 1 150 ? -5.180 -2.191 -15.619 1.00 83.44 150 GLY A CA 1
ATOM 1166 C C . GLY A 1 150 ? -5.707 -0.770 -15.412 1.00 83.44 150 GLY A C 1
ATOM 1167 O O . GLY A 1 150 ? -5.349 0.138 -16.155 1.00 83.44 150 GLY A O 1
ATOM 1168 N N . ARG A 1 151 ? -6.574 -0.558 -14.410 1.00 82.25 151 ARG A N 1
ATOM 1169 C CA . ARG A 1 151 ? -7.208 0.746 -14.116 1.00 82.25 151 ARG A CA 1
ATOM 1170 C C . ARG A 1 151 ? -6.964 1.188 -12.663 1.00 82.25 151 ARG A C 1
ATOM 1172 O O . ARG A 1 151 ? -7.918 1.213 -11.879 1.00 82.25 151 ARG A O 1
ATOM 1179 N N . PRO A 1 152 ? -5.713 1.509 -12.286 1.00 84.00 152 PRO A N 1
ATOM 1180 C CA . PRO A 1 152 ? -5.390 2.014 -10.956 1.00 84.00 152 PRO A CA 1
ATOM 1181 C C . PRO A 1 152 ? -5.983 3.413 -10.722 1.00 84.00 152 PRO A C 1
ATOM 1183 O O . PRO A 1 152 ? -6.213 4.179 -11.657 1.00 84.00 152 PRO A O 1
ATOM 1186 N N . SER A 1 153 ? -6.217 3.763 -9.454 1.00 81.31 153 SER A N 1
ATOM 1187 C CA . SER A 1 153 ? -6.696 5.097 -9.052 1.00 81.31 153 SER A CA 1
ATOM 1188 C C . SER A 1 153 ? -5.592 6.158 -9.019 1.00 81.31 153 SER A C 1
ATOM 1190 O O . SER A 1 153 ? -5.901 7.346 -8.983 1.00 81.31 153 SER A O 1
ATOM 1192 N N . GLY A 1 154 ? -4.323 5.737 -8.980 1.00 84.69 154 GLY A N 1
ATOM 1193 C CA . GLY A 1 154 ? -3.166 6.617 -8.791 1.00 84.69 154 GLY A CA 1
ATOM 1194 C C . GLY A 1 154 ? -2.904 7.023 -7.340 1.00 84.69 154 GLY A C 1
ATOM 1195 O O . GLY A 1 154 ? -1.955 7.748 -7.072 1.00 84.69 154 GLY A O 1
ATOM 1196 N N . LEU A 1 155 ? -3.707 6.564 -6.376 1.00 86.88 155 LEU A N 1
ATOM 1197 C CA . LEU A 1 155 ? -3.472 6.898 -4.967 1.00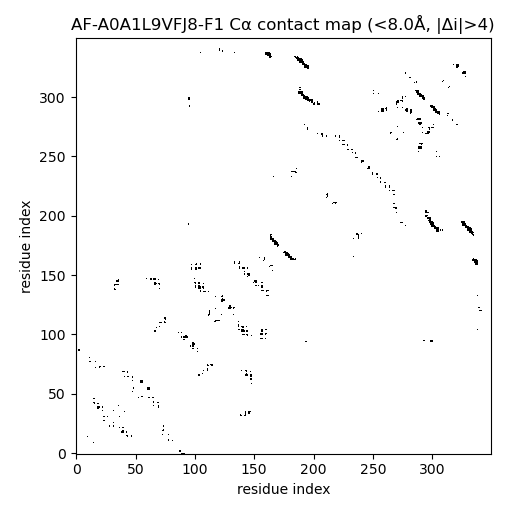 86.88 155 LEU A CA 1
ATOM 1198 C C . LEU A 1 155 ? -2.279 6.137 -4.395 1.00 86.88 155 LEU A C 1
ATOM 1200 O O . LEU A 1 155 ? -1.421 6.744 -3.762 1.00 86.88 155 LEU A O 1
ATOM 1204 N N . ASP A 1 156 ? -2.204 4.834 -4.657 1.00 89.62 156 ASP A N 1
ATOM 1205 C CA . ASP A 1 156 ? -1.201 3.967 -4.039 1.00 89.62 156 ASP A CA 1
ATOM 1206 C C . ASP A 1 156 ? 0.225 4.348 -4.475 1.00 89.62 156 ASP A C 1
ATOM 1208 O O . ASP A 1 156 ? 1.110 4.470 -3.630 1.00 89.62 156 ASP A O 1
ATOM 1212 N N . ASN A 1 157 ? 0.451 4.618 -5.770 1.00 90.75 157 ASN A N 1
ATOM 1213 C CA . ASN A 1 157 ? 1.757 5.089 -6.262 1.00 90.75 157 ASN A CA 1
ATOM 1214 C C . ASN A 1 157 ? 2.086 6.505 -5.787 1.00 90.75 157 ASN A C 1
ATOM 1216 O O . ASN A 1 157 ? 3.234 6.754 -5.427 1.00 90.75 157 ASN A O 1
ATOM 1220 N N . THR A 1 158 ? 1.100 7.400 -5.690 1.00 90.75 158 THR A N 1
ATOM 1221 C CA . THR A 1 158 ? 1.341 8.753 -5.179 1.00 90.75 158 THR A CA 1
ATOM 1222 C C . THR A 1 158 ? 1.781 8.709 -3.716 1.00 90.75 158 THR A C 1
ATOM 1224 O O . THR A 1 158 ? 2.777 9.343 -3.376 1.00 90.75 158 THR A O 1
ATOM 1227 N N . VAL A 1 159 ? 1.114 7.917 -2.864 1.00 90.50 159 VAL A N 1
ATOM 1228 C CA . VAL A 1 159 ? 1.526 7.729 -1.459 1.00 90.50 159 VAL A CA 1
ATOM 1229 C C . VAL A 1 159 ? 2.902 7.069 -1.377 1.00 90.50 159 VAL A C 1
ATOM 1231 O O . VAL A 1 159 ? 3.756 7.540 -0.632 1.00 90.50 159 VAL A O 1
ATOM 1234 N N . ALA A 1 160 ? 3.149 6.014 -2.159 1.00 91.31 160 ALA A N 1
ATOM 1235 C CA . ALA A 1 160 ? 4.437 5.320 -2.159 1.00 91.31 160 ALA A CA 1
ATOM 1236 C C . ALA A 1 160 ? 5.598 6.199 -2.667 1.00 91.31 160 ALA A C 1
ATOM 1238 O O . ALA A 1 160 ? 6.738 5.995 -2.258 1.00 91.31 160 ALA A O 1
ATOM 1239 N N . THR A 1 161 ? 5.319 7.169 -3.543 1.00 91.69 161 THR A N 1
ATOM 1240 C CA . THR A 1 161 ? 6.332 8.070 -4.111 1.00 91.69 161 THR A CA 1
ATOM 1241 C C . THR A 1 161 ? 6.576 9.282 -3.224 1.00 91.69 161 THR A C 1
ATOM 1243 O O . THR A 1 161 ? 7.704 9.551 -2.823 1.00 91.69 161 THR A O 1
ATOM 1246 N N . MET A 1 162 ? 5.519 10.044 -2.939 1.00 88.38 162 MET A N 1
ATOM 1247 C CA . MET A 1 162 ? 5.610 11.347 -2.275 1.00 88.38 162 MET A CA 1
ATOM 1248 C C . MET A 1 162 ? 5.700 11.233 -0.754 1.00 88.38 162 MET A C 1
ATOM 1250 O O . MET A 1 162 ? 6.009 12.223 -0.085 1.00 88.38 162 MET A O 1
ATOM 1254 N N . GLY A 1 163 ? 5.381 10.057 -0.213 1.00 82.25 163 GLY A N 1
ATOM 1255 C CA . GLY A 1 163 ? 5.072 9.913 1.197 1.00 82.25 163 GLY A CA 1
ATOM 1256 C C . GLY A 1 163 ? 3.832 10.723 1.564 1.00 82.25 163 GLY A C 1
ATOM 1257 O O . GLY A 1 163 ? 3.007 11.080 0.716 1.00 82.25 163 GLY A O 1
ATOM 1258 N N . LYS A 1 164 ? 3.747 11.083 2.846 1.00 80.81 164 LYS A N 1
ATOM 1259 C CA . LYS A 1 164 ? 2.662 11.882 3.442 1.00 80.81 164 LYS A CA 1
ATOM 1260 C C . LYS A 1 164 ? 1.307 11.164 3.418 1.00 80.81 164 LYS A C 1
ATOM 1262 O O . LYS A 1 164 ? 1.113 10.115 2.811 1.00 80.81 164 LYS A O 1
ATOM 1267 N N . ALA A 1 165 ? 0.334 11.740 4.118 1.00 85.88 165 ALA A N 1
ATOM 1268 C CA . ALA A 1 165 ? -1.053 11.313 3.977 1.00 85.88 165 ALA A CA 1
ATOM 1269 C C . ALA A 1 165 ? -1.742 12.117 2.878 1.00 85.88 165 ALA A C 1
ATOM 1271 O O . ALA A 1 165 ? -1.496 13.311 2.715 1.00 85.88 165 ALA A O 1
ATOM 1272 N N . ILE A 1 166 ? -2.659 11.470 2.167 1.00 87.12 166 ILE A N 1
ATOM 1273 C CA . ILE A 1 166 ? -3.445 12.095 1.107 1.00 87.12 166 ILE A CA 1
ATOM 1274 C C . ILE A 1 166 ? -4.913 12.072 1.515 1.00 87.12 166 ILE A C 1
ATOM 1276 O O . ILE A 1 166 ? -5.475 11.020 1.821 1.00 87.12 166 ILE A O 1
ATOM 1280 N N . CYS A 1 167 ? -5.546 13.241 1.495 1.00 87.44 167 CYS A N 1
ATOM 1281 C CA . CYS A 1 167 ? -6.992 13.356 1.540 1.00 87.44 167 CYS A CA 1
ATOM 1282 C C . CYS A 1 167 ? -7.542 13.179 0.126 1.00 87.44 167 CYS A C 1
ATOM 1284 O O . CYS A 1 167 ? -7.183 13.921 -0.791 1.00 87.44 167 CYS A O 1
ATOM 1286 N N . PHE A 1 168 ? -8.418 12.193 -0.037 1.00 86.56 168 PHE A N 1
ATOM 1287 C CA . PHE A 1 168 ? -9.101 11.907 -1.286 1.00 86.56 168 PHE A CA 1
ATOM 1288 C C . PHE A 1 168 ? -10.585 12.230 -1.155 1.00 86.56 168 PHE A C 1
ATOM 1290 O O . PHE A 1 168 ? -11.270 11.686 -0.291 1.00 86.56 168 PHE A O 1
ATOM 1297 N N . SER A 1 169 ? -11.095 13.069 -2.053 1.00 84.00 169 SER A N 1
ATOM 1298 C CA . SER A 1 169 ? -12.519 13.358 -2.147 1.00 84.00 169 SER A CA 1
ATOM 1299 C C . SER A 1 169 ? -12.965 13.374 -3.600 1.00 84.00 169 SER A C 1
ATOM 1301 O O . SER A 1 169 ? -12.334 13.975 -4.472 1.00 84.00 169 SER A O 1
ATOM 1303 N N . ARG A 1 170 ? -14.099 12.731 -3.863 1.00 79.56 170 ARG A N 1
ATOM 1304 C CA . ARG A 1 170 ? -14.802 12.841 -5.135 1.00 79.56 170 ARG A CA 1
ATOM 1305 C C . ARG A 1 170 ? -16.187 13.417 -4.857 1.00 79.56 170 ARG A C 1
ATOM 1307 O O . ARG A 1 170 ? -17.050 12.674 -4.388 1.00 79.56 170 ARG A O 1
ATOM 1314 N N . PRO A 1 171 ? -16.415 14.712 -5.128 1.00 69.50 171 PRO A N 1
ATOM 1315 C CA . PRO A 1 171 ? -17.737 15.291 -4.966 1.00 69.50 171 PRO A CA 1
ATOM 1316 C C . PRO A 1 171 ? -18.731 14.581 -5.896 1.00 69.50 171 PRO A C 1
ATOM 1318 O O . PRO A 1 171 ? -18.386 14.189 -7.016 1.00 69.50 171 PRO A O 1
ATOM 1321 N N . GLY A 1 172 ? -19.968 14.396 -5.434 1.00 65.88 172 GLY A N 1
ATOM 1322 C CA . GLY A 1 172 ? -21.038 13.835 -6.261 1.00 65.88 172 GLY A CA 1
ATOM 1323 C C . GLY A 1 172 ? -21.290 14.658 -7.535 1.00 65.88 172 GLY A C 1
ATOM 1324 O O . GLY A 1 172 ? -20.896 15.818 -7.637 1.00 65.88 172 GLY A O 1
ATOM 1325 N N . GLY A 1 173 ? -21.964 14.058 -8.522 1.00 58.19 173 GLY A N 1
ATOM 1326 C CA . GLY A 1 173 ? -22.410 14.777 -9.726 1.00 58.19 173 GLY A CA 1
ATOM 1327 C C . GLY A 1 173 ? -21.365 14.938 -10.836 1.00 58.19 173 GLY A C 1
ATOM 1328 O O . GLY A 1 173 ? -21.456 15.873 -11.620 1.00 58.19 173 GLY A O 1
ATOM 1329 N N . GLY A 1 174 ? -20.369 14.048 -10.918 1.00 55.06 174 GLY A N 1
ATOM 1330 C CA . GLY A 1 174 ? -19.402 14.045 -12.026 1.00 55.06 174 GLY A CA 1
ATOM 1331 C C . GLY A 1 174 ? -18.287 15.090 -11.914 1.00 55.06 174 GLY A C 1
ATOM 1332 O O . GLY A 1 174 ? -17.546 15.286 -12.873 1.00 55.06 174 GLY A O 1
ATOM 1333 N N . GLN A 1 175 ? -18.139 15.736 -10.754 1.00 58.25 175 GLN A N 1
ATOM 1334 C CA . GLN A 1 175 ? -17.041 16.669 -10.503 1.00 58.25 175 GLN A CA 1
ATOM 1335 C C . GLN A 1 175 ? -15.677 15.964 -10.503 1.00 58.25 175 GLN A C 1
ATOM 1337 O O . GLN A 1 175 ? -15.567 14.761 -10.234 1.00 58.25 175 GLN A O 1
ATOM 1342 N N . GLN A 1 176 ? -14.631 16.741 -10.803 1.00 59.47 176 GLN A N 1
ATOM 1343 C CA . GLN A 1 176 ? -13.253 16.264 -10.776 1.00 59.47 176 GLN A CA 1
ATOM 1344 C C . GLN A 1 176 ? -12.857 15.781 -9.379 1.00 59.47 176 GLN A C 1
ATOM 1346 O O . GLN A 1 176 ? -13.243 16.333 -8.347 1.00 59.47 176 GLN A O 1
ATOM 1351 N N . MET A 1 177 ? -12.065 14.718 -9.391 1.00 69.94 177 MET A N 1
ATOM 1352 C CA . MET A 1 177 ? -11.421 14.127 -8.231 1.00 69.94 177 MET A CA 1
ATOM 1353 C C . MET A 1 177 ? -10.489 15.149 -7.572 1.00 69.94 177 MET A C 1
ATOM 1355 O O . MET A 1 177 ? -9.685 15.773 -8.260 1.00 69.94 177 MET A O 1
ATOM 1359 N N . LYS A 1 178 ? -10.599 15.324 -6.252 1.00 75.50 178 LYS A N 1
ATOM 1360 C CA . LYS A 1 178 ? -9.738 16.213 -5.467 1.00 75.50 178 LYS A CA 1
ATOM 1361 C C . LYS A 1 178 ? -8.832 15.383 -4.568 1.00 75.50 178 LYS A C 1
ATOM 1363 O O . LYS A 1 178 ? -9.310 14.625 -3.724 1.00 75.50 178 LYS A O 1
ATOM 1368 N N . THR A 1 179 ? -7.531 15.561 -4.740 1.00 78.31 179 THR A N 1
ATOM 1369 C CA . THR A 1 179 ? -6.490 15.010 -3.872 1.00 78.31 179 THR A CA 1
ATOM 1370 C C . THR A 1 179 ? -5.738 16.157 -3.221 1.00 78.31 179 THR A C 1
ATOM 1372 O O . THR A 1 179 ? -5.298 17.072 -3.915 1.00 78.31 179 THR A O 1
ATOM 1375 N N . ALA A 1 180 ? -5.588 16.116 -1.902 1.00 81.81 180 ALA A N 1
ATOM 1376 C CA . ALA A 1 180 ? -4.798 17.087 -1.157 1.00 81.81 180 ALA A CA 1
ATOM 1377 C C . ALA A 1 180 ? -3.799 16.351 -0.266 1.00 81.81 180 ALA A C 1
ATOM 1379 O O . ALA A 1 180 ? -4.199 15.534 0.566 1.00 81.81 180 ALA A O 1
ATOM 1380 N N . ALA A 1 181 ? -2.510 16.638 -0.439 1.00 82.25 181 ALA A N 1
ATOM 1381 C CA . ALA A 1 181 ? -1.492 16.170 0.488 1.00 82.25 181 ALA A CA 1
ATOM 1382 C C . ALA A 1 181 ? -1.686 16.873 1.835 1.00 82.25 181 ALA A C 1
ATOM 1384 O O . ALA A 1 181 ? -1.831 18.096 1.898 1.00 82.25 181 ALA A O 1
ATOM 1385 N N . LEU A 1 182 ? -1.704 16.093 2.909 1.00 81.94 182 LEU A N 1
ATOM 1386 C CA . LEU A 1 182 ? -1.638 16.624 4.260 1.00 81.94 182 LEU A CA 1
ATOM 1387 C C . LEU A 1 182 ? -0.194 17.034 4.565 1.00 81.94 182 LEU A C 1
ATOM 1389 O O . LEU A 1 182 ? 0.756 16.546 3.945 1.00 81.94 182 LEU A O 1
ATOM 1393 N N . GLY A 1 183 ? -0.044 17.969 5.504 1.00 76.38 183 GLY A N 1
ATOM 1394 C CA . GLY A 1 183 ? 1.262 18.398 5.994 1.00 76.38 183 GLY A CA 1
ATOM 1395 C C . GLY A 1 183 ? 2.017 17.279 6.718 1.00 76.38 183 GLY A C 1
ATOM 1396 O O . GLY A 1 183 ? 1.653 16.105 6.655 1.00 76.38 183 GLY A O 1
ATOM 1397 N N . SER A 1 184 ? 3.078 17.655 7.430 1.00 77.88 184 SER A N 1
ATOM 1398 C CA . SER A 1 184 ? 3.803 16.701 8.270 1.00 77.88 184 SER A CA 1
ATOM 1399 C C . SER A 1 184 ? 2.868 16.133 9.338 1.00 77.88 184 SER A C 1
ATOM 1401 O O . SER A 1 184 ? 2.248 16.886 10.089 1.00 77.88 184 SER A O 1
ATOM 1403 N N . ILE A 1 185 ? 2.761 14.808 9.370 1.00 82.31 185 ILE A N 1
ATOM 1404 C CA . ILE A 1 185 ? 2.024 14.063 10.388 1.00 82.31 185 ILE A CA 1
ATOM 1405 C C . ILE A 1 185 ? 3.063 13.461 11.331 1.00 82.31 185 ILE A C 1
ATOM 1407 O O . ILE A 1 185 ? 4.083 12.958 10.848 1.00 82.31 185 ILE A O 1
ATOM 1411 N N . PRO A 1 186 ? 2.831 13.501 12.653 1.00 83.00 186 PRO A N 1
ATOM 1412 C CA . PRO A 1 186 ? 3.740 12.894 13.613 1.00 83.00 186 PRO A CA 1
ATOM 1413 C C . PRO A 1 186 ? 3.908 11.397 13.359 1.00 83.00 186 PRO A C 1
ATOM 1415 O O . PRO A 1 186 ? 2.998 10.717 12.881 1.00 83.00 186 PRO A O 1
ATOM 1418 N N . GLU A 1 187 ? 5.066 10.871 13.738 1.00 84.00 187 GLU A N 1
ATOM 1419 C CA . GLU A 1 187 ? 5.286 9.434 13.732 1.00 84.00 187 GLU A CA 1
ATOM 1420 C C . GLU A 1 187 ? 4.345 8.772 14.751 1.00 84.00 187 GLU A C 1
ATOM 1422 O O . GLU A 1 187 ? 4.388 9.056 15.949 1.00 84.00 187 GLU A O 1
ATOM 1427 N N . LEU A 1 188 ? 3.459 7.903 14.265 1.00 86.81 188 LEU A N 1
ATOM 1428 C CA . LEU A 1 188 ? 2.503 7.175 15.097 1.00 86.81 188 LEU A CA 1
ATOM 1429 C C . LEU A 1 188 ? 2.859 5.687 15.094 1.00 86.81 188 LEU A C 1
ATOM 1431 O O . LEU A 1 188 ? 3.013 5.122 14.009 1.00 86.81 188 LEU A O 1
ATOM 1435 N N . PRO A 1 189 ? 2.963 5.030 16.263 1.00 88.50 189 PRO A N 1
ATOM 1436 C CA . PRO A 1 189 ? 3.252 3.606 16.335 1.00 88.50 189 PRO A CA 1
ATOM 1437 C C . PRO A 1 189 ? 2.024 2.799 15.899 1.00 88.50 189 PRO A C 1
ATOM 1439 O O . PRO A 1 189 ? 0.935 2.909 16.474 1.00 88.50 189 PRO A O 1
ATOM 1442 N N . LEU A 1 190 ? 2.205 1.980 14.869 1.00 91.56 190 LEU A N 1
ATOM 1443 C CA . LEU A 1 190 ? 1.155 1.204 14.231 1.00 91.56 190 LEU A CA 1
ATOM 1444 C C . LEU A 1 190 ? 1.477 -0.287 14.263 1.00 91.56 190 LEU A C 1
ATOM 1446 O O . LEU A 1 190 ? 2.601 -0.723 14.042 1.00 91.56 190 LEU A O 1
ATOM 1450 N N . LEU A 1 191 ? 0.438 -1.083 14.458 1.00 92.38 191 LEU A N 1
ATOM 1451 C CA . LEU A 1 191 ? 0.484 -2.526 14.312 1.00 92.38 191 LEU A CA 1
ATOM 1452 C C . LEU A 1 191 ? -0.463 -2.938 13.186 1.00 92.38 191 LEU A C 1
ATOM 1454 O O . LEU A 1 191 ? -1.683 -2.747 13.270 1.00 92.38 191 LEU A O 1
ATOM 1458 N N . ILE A 1 192 ? 0.112 -3.499 12.126 1.00 93.19 192 ILE A N 1
ATOM 1459 C CA . ILE A 1 192 ? -0.626 -4.056 10.996 1.00 93.19 192 ILE A CA 1
ATOM 1460 C C . ILE A 1 192 ? -0.759 -5.555 11.220 1.00 93.19 192 ILE A C 1
ATOM 1462 O O . ILE A 1 192 ? 0.240 -6.249 11.376 1.00 93.19 192 ILE A O 1
ATOM 1466 N N . ILE A 1 193 ? -1.989 -6.064 11.216 1.00 93.69 193 ILE A N 1
ATOM 1467 C CA . ILE A 1 193 ? -2.252 -7.500 11.372 1.00 93.69 193 ILE A CA 1
ATOM 1468 C C . ILE A 1 193 ? -3.043 -7.978 10.171 1.00 93.69 193 ILE A C 1
ATOM 1470 O O . ILE A 1 193 ? -4.152 -7.506 9.924 1.00 93.69 193 ILE A O 1
ATOM 1474 N N . ASN A 1 194 ? -2.482 -8.928 9.434 1.00 93.19 194 ASN A N 1
ATOM 1475 C CA . ASN A 1 194 ? -3.167 -9.631 8.367 1.00 93.19 194 ASN A CA 1
ATOM 1476 C C . ASN A 1 194 ? -3.889 -10.850 8.942 1.00 93.19 194 ASN A C 1
ATOM 1478 O O . ASN A 1 194 ? -3.281 -11.732 9.545 1.00 93.19 194 ASN A O 1
ATOM 1482 N N . SER A 1 195 ? -5.198 -10.916 8.714 1.00 92.88 195 SER A N 1
ATOM 1483 C CA . SER A 1 195 ? -6.022 -12.068 9.084 1.00 92.88 195 SER A CA 1
ATOM 1484 C C . SER A 1 195 ? -5.757 -13.318 8.252 1.00 92.88 195 SER A C 1
ATOM 1486 O O . SER A 1 195 ? -6.287 -14.370 8.609 1.00 92.88 195 SER A O 1
ATOM 1488 N N . ASN A 1 196 ? -5.000 -13.195 7.153 1.00 89.81 196 ASN A N 1
ATOM 1489 C CA . ASN A 1 196 ? -4.747 -14.240 6.157 1.00 89.81 196 ASN A CA 1
ATOM 1490 C C . ASN A 1 196 ? -6.029 -14.830 5.539 1.00 89.81 196 ASN A 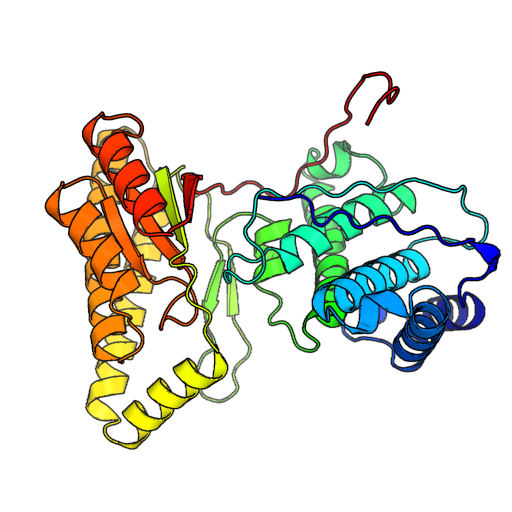C 1
ATOM 1492 O O . ASN A 1 196 ? -6.012 -15.891 4.923 1.00 89.81 196 ASN A O 1
ATOM 1496 N N . ILE A 1 197 ? -7.148 -14.105 5.650 1.00 89.62 197 ILE A N 1
ATOM 1497 C CA . ILE A 1 197 ? -8.398 -14.428 4.964 1.00 89.62 197 ILE A CA 1
ATOM 1498 C C . ILE A 1 197 ? -8.438 -13.716 3.623 1.00 89.62 197 ILE A C 1
ATOM 1500 O O . ILE A 1 197 ? -8.494 -12.481 3.559 1.00 89.62 197 ILE A O 1
ATOM 1504 N N . SER A 1 198 ? -8.453 -14.517 2.558 1.00 83.69 198 SER A N 1
ATOM 1505 C CA . SER A 1 198 ? -8.682 -14.047 1.197 1.00 83.69 198 SER A CA 1
ATOM 1506 C C . SER A 1 198 ? -10.055 -13.394 1.076 1.00 83.69 198 SER A C 1
ATOM 1508 O O . SER A 1 198 ? -11.060 -13.893 1.580 1.00 83.69 198 SER A O 1
ATOM 1510 N N . ARG A 1 199 ? -10.098 -12.264 0.371 1.00 81.88 199 ARG A N 1
ATOM 1511 C CA . ARG A 1 199 ? -11.305 -11.459 0.179 1.00 81.88 199 ARG A CA 1
ATOM 1512 C C . ARG A 1 199 ? -11.356 -10.909 -1.239 1.00 81.88 199 ARG A C 1
ATOM 1514 O O . ARG A 1 199 ? -10.324 -10.582 -1.816 1.00 81.88 199 ARG A O 1
ATOM 1521 N N . SER A 1 200 ? -12.566 -10.745 -1.765 1.00 83.12 200 SER A N 1
ATOM 1522 C CA . SER A 1 200 ? -12.806 -9.969 -2.983 1.00 83.12 200 SER A CA 1
ATOM 1523 C C . SER A 1 200 ? -13.316 -8.584 -2.604 1.00 83.12 200 SER A C 1
ATOM 1525 O O . SER A 1 200 ? -14.385 -8.456 -2.001 1.00 83.12 200 SER A O 1
ATOM 1527 N N . GLY A 1 201 ? -12.563 -7.542 -2.970 1.00 84.31 201 GLY A N 1
ATOM 1528 C CA . GLY A 1 201 ? -12.995 -6.157 -2.778 1.00 84.31 201 GLY A CA 1
ATOM 1529 C C . GLY A 1 201 ? -14.306 -5.861 -3.509 1.00 84.31 201 GLY A C 1
ATOM 1530 O O . GLY A 1 201 ? -15.197 -5.236 -2.941 1.00 84.31 201 GLY A O 1
ATOM 1531 N N . ALA A 1 202 ? -14.477 -6.412 -4.715 1.00 87.62 202 ALA A N 1
ATOM 1532 C CA . ALA A 1 202 ? -15.708 -6.282 -5.492 1.00 87.62 202 ALA A CA 1
ATOM 1533 C C . ALA A 1 202 ? -16.928 -6.853 -4.752 1.00 87.62 202 ALA A C 1
ATOM 1535 O O . ALA A 1 202 ? -17.986 -6.230 -4.750 1.00 87.62 202 ALA A O 1
ATOM 1536 N N . THR A 1 203 ? -16.775 -7.989 -4.062 1.00 91.88 203 THR A N 1
ATOM 1537 C CA . THR A 1 203 ? -17.862 -8.582 -3.269 1.00 91.88 203 THR A CA 1
ATOM 1538 C C . THR A 1 203 ? -18.237 -7.708 -2.073 1.00 91.88 203 THR A C 1
ATOM 1540 O O . THR A 1 203 ? -19.420 -7.557 -1.790 1.00 91.88 203 THR A O 1
ATOM 1543 N N . GLN A 1 204 ? -17.267 -7.104 -1.377 1.00 93.44 204 GLN A N 1
ATOM 1544 C CA . GLN A 1 204 ? -17.578 -6.197 -0.260 1.00 93.44 204 GLN A CA 1
ATOM 1545 C C . GLN A 1 204 ? -18.250 -4.908 -0.750 1.00 93.44 204 GLN A C 1
ATOM 1547 O O . GLN A 1 204 ? -19.216 -4.452 -0.146 1.00 93.44 204 GLN A O 1
ATOM 1552 N N . ILE A 1 205 ? -17.803 -4.362 -1.886 1.00 93.00 205 ILE A N 1
ATOM 1553 C CA . ILE A 1 205 ? -18.433 -3.195 -2.523 1.00 93.00 205 ILE A CA 1
ATOM 1554 C C . ILE A 1 205 ? -19.875 -3.512 -2.943 1.00 93.00 205 ILE A C 1
ATOM 1556 O O . ILE A 1 205 ? -20.760 -2.683 -2.737 1.00 93.00 205 ILE A O 1
ATOM 1560 N N . ALA A 1 206 ? -20.122 -4.698 -3.508 1.00 94.56 206 ALA A N 1
ATOM 1561 C CA . ALA A 1 206 ? -21.468 -5.151 -3.855 1.00 94.56 206 ALA A CA 1
ATOM 1562 C C . ALA A 1 206 ? -22.361 -5.247 -2.611 1.00 94.56 206 ALA A C 1
ATOM 1564 O O . ALA A 1 206 ? -23.423 -4.645 -2.598 1.00 94.56 206 ALA A O 1
ATOM 1565 N N . LYS A 1 207 ? -21.882 -5.855 -1.517 1.00 94.75 207 LYS A N 1
ATOM 1566 C CA . LYS A 1 207 ? -22.631 -5.914 -0.247 1.00 94.75 207 LYS A CA 1
ATOM 1567 C C . LYS A 1 207 ? -23.046 -4.537 0.270 1.00 94.75 207 LYS A C 1
ATOM 1569 O O . LYS A 1 207 ? -24.182 -4.363 0.698 1.00 94.75 207 LYS A O 1
ATOM 1574 N N . VAL A 1 208 ? -22.138 -3.558 0.239 1.00 96.75 208 VAL A N 1
ATOM 1575 C CA . VAL A 1 208 ? -22.448 -2.185 0.676 1.00 96.75 208 VAL A CA 1
ATOM 1576 C C . VAL A 1 208 ? -23.473 -1.532 -0.251 1.00 96.75 208 VAL A C 1
ATOM 1578 O O . VAL A 1 208 ? -24.361 -0.828 0.227 1.00 96.75 208 VAL A O 1
ATOM 1581 N N . ARG A 1 209 ? -23.380 -1.782 -1.562 1.00 96.06 209 ARG A N 1
ATOM 1582 C CA . ARG A 1 209 ? -24.363 -1.315 -2.547 1.00 96.06 209 ARG A CA 1
ATOM 1583 C C . ARG A 1 209 ? -25.737 -1.922 -2.288 1.00 96.06 209 ARG A C 1
ATOM 1585 O O . ARG A 1 209 ? -26.681 -1.167 -2.119 1.00 96.06 209 ARG A O 1
ATOM 1592 N N . ASP A 1 210 ? -25.825 -3.238 -2.140 1.00 96.31 210 ASP A N 1
ATOM 1593 C CA . ASP A 1 210 ? -27.083 -3.945 -1.880 1.00 96.31 210 ASP A CA 1
ATOM 1594 C C . ASP A 1 210 ? -27.720 -3.478 -0.558 1.00 96.31 210 ASP A C 1
ATOM 1596 O O . ASP A 1 210 ? -28.931 -3.260 -0.467 1.00 96.31 210 ASP A O 1
ATOM 1600 N N . ALA A 1 211 ? -26.897 -3.252 0.474 1.00 95.06 211 ALA A N 1
ATOM 1601 C CA . ALA A 1 211 ? -27.341 -2.702 1.751 1.00 95.06 211 ALA A CA 1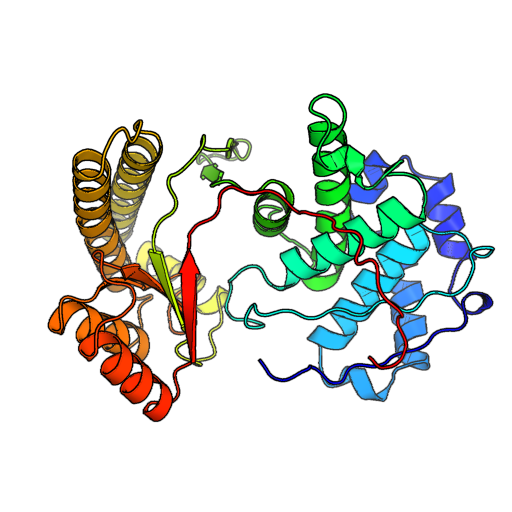
ATOM 1602 C C . ALA A 1 211 ? -27.884 -1.271 1.617 1.00 95.06 211 ALA A C 1
ATOM 1604 O O . ALA A 1 211 ? -28.833 -0.915 2.322 1.00 95.06 211 ALA A O 1
ATOM 1605 N N . ARG A 1 212 ? -27.285 -0.458 0.736 1.00 96.62 212 ARG A N 1
ATOM 1606 C CA . ARG A 1 212 ? -27.739 0.903 0.432 1.00 96.62 212 ARG A CA 1
ATOM 1607 C C . ARG A 1 212 ? -29.020 0.891 -0.386 1.00 96.62 212 ARG A C 1
ATOM 1609 O O . ARG A 1 212 ? -29.920 1.647 -0.061 1.00 96.62 212 ARG A O 1
ATOM 1616 N N . ASP A 1 213 ? -29.121 0.034 -1.393 1.00 96.81 213 ASP A N 1
ATOM 1617 C CA . ASP A 1 213 ? -30.313 -0.083 -2.236 1.00 96.81 213 ASP A CA 1
ATOM 1618 C C . ASP A 1 213 ? -31.525 -0.551 -1.412 1.00 96.81 213 ASP A C 1
ATOM 1620 O O . ASP A 1 213 ? -32.646 -0.097 -1.633 1.00 96.81 213 ASP A O 1
ATOM 1624 N N . SER A 1 214 ? -31.285 -1.395 -0.402 1.00 97.00 214 SER A N 1
ATOM 1625 C CA . SER A 1 214 ? -32.317 -1.874 0.527 1.00 97.00 214 SER A CA 1
ATOM 1626 C C . SER A 1 214 ? -32.756 -0.820 1.552 1.00 97.00 214 SER A C 1
ATOM 1628 O O . SER A 1 214 ? -33.940 -0.721 1.868 1.00 97.00 214 SER A O 1
ATOM 1630 N N . ASP A 1 215 ? -31.818 -0.044 2.104 1.00 96.75 215 ASP A N 1
ATOM 1631 C CA . ASP A 1 215 ? -32.104 1.009 3.088 1.00 96.75 215 ASP A CA 1
ATOM 1632 C C . ASP A 1 215 ? -31.151 2.207 2.914 1.00 96.75 215 ASP A C 1
ATOM 1634 O O . ASP A 1 215 ? -30.150 2.336 3.638 1.00 96.75 215 ASP A O 1
ATOM 1638 N N . PRO A 1 216 ? -31.465 3.114 1.967 1.00 97.19 216 PRO A N 1
ATOM 1639 C CA . PRO A 1 216 ? -30.593 4.239 1.649 1.00 97.19 216 PRO A CA 1
ATOM 1640 C C . PRO A 1 216 ? -30.408 5.174 2.841 1.00 97.19 216 PRO A C 1
ATOM 1642 O O . PRO A 1 216 ? -29.296 5.601 3.131 1.00 97.19 216 PRO A O 1
ATOM 1645 N N . LYS A 1 217 ? -31.483 5.445 3.596 1.00 97.12 217 LYS A N 1
ATOM 1646 C CA . LYS A 1 217 ? -31.456 6.396 4.718 1.00 97.12 217 LYS A CA 1
ATOM 1647 C C . LYS A 1 217 ? -30.510 5.944 5.824 1.00 97.12 217 LYS A C 1
ATOM 1649 O O . LYS A 1 217 ? -29.814 6.777 6.403 1.00 97.12 217 LYS A O 1
ATOM 1654 N N . ARG A 1 218 ? -30.495 4.649 6.151 1.00 96.38 218 ARG A N 1
ATOM 1655 C CA . ARG A 1 218 ? -29.571 4.107 7.153 1.00 96.38 218 ARG A CA 1
ATOM 1656 C C . ARG A 1 218 ? -28.132 4.161 6.661 1.00 96.38 218 ARG A C 1
ATOM 1658 O O . ARG A 1 218 ? -27.273 4.618 7.408 1.00 96.38 218 ARG A O 1
ATOM 1665 N N . VAL A 1 219 ? -27.866 3.708 5.436 1.00 97.31 219 VAL A N 1
ATOM 1666 C CA . VAL A 1 219 ? -26.496 3.641 4.905 1.00 97.31 219 VAL A CA 1
ATOM 1667 C C . VAL A 1 219 ? -25.911 5.029 4.658 1.00 97.31 219 VAL A C 1
ATOM 1669 O O . VAL A 1 219 ? -24.771 5.273 5.045 1.00 97.31 219 VAL A O 1
ATOM 1672 N N . ASP A 1 220 ? -26.691 5.966 4.122 1.00 96.56 220 ASP A N 1
ATOM 1673 C CA . ASP A 1 220 ? -26.234 7.338 3.893 1.00 96.56 220 ASP A CA 1
ATOM 1674 C C . ASP A 1 220 ? -25.871 8.033 5.224 1.00 96.56 220 ASP A C 1
ATOM 1676 O O . ASP A 1 220 ? -24.836 8.684 5.308 1.00 96.56 220 ASP A O 1
ATOM 1680 N N . ARG A 1 221 ? -26.609 7.788 6.321 1.00 97.38 221 ARG A N 1
ATOM 1681 C CA . ARG A 1 221 ? -26.224 8.286 7.663 1.00 97.38 221 ARG A CA 1
ATOM 1682 C C . ARG A 1 221 ? -24.909 7.693 8.178 1.00 97.38 221 ARG A C 1
ATOM 1684 O O . ARG A 1 221 ? -24.165 8.370 8.893 1.00 97.38 221 ARG A O 1
ATOM 1691 N N . LEU A 1 222 ? -24.626 6.427 7.858 1.00 97.50 222 LEU A N 1
ATOM 1692 C CA . LEU A 1 222 ? -23.340 5.806 8.192 1.00 97.50 222 LEU A CA 1
ATOM 1693 C C . LEU A 1 222 ? -22.212 6.470 7.395 1.00 97.50 222 LEU A C 1
ATOM 1695 O O . LEU A 1 222 ? -21.175 6.784 7.975 1.00 97.50 222 LEU A O 1
ATOM 1699 N N . PHE A 1 223 ? -22.427 6.745 6.104 1.00 96.62 223 PHE A N 1
ATOM 1700 C CA . PHE A 1 223 ? -21.469 7.481 5.277 1.00 96.62 223 PHE A CA 1
ATOM 1701 C C . PHE A 1 223 ? -21.227 8.901 5.788 1.00 96.62 223 PHE A C 1
ATOM 1703 O O . PHE A 1 223 ? -20.068 9.266 5.957 1.00 96.62 223 PHE A O 1
ATOM 1710 N N . ASP A 1 224 ? -22.273 9.650 6.140 1.00 96.31 224 ASP A N 1
ATOM 1711 C CA . ASP A 1 224 ? -22.140 10.989 6.730 1.00 96.31 224 ASP A CA 1
ATOM 1712 C C . ASP A 1 224 ? -21.310 10.961 8.022 1.00 96.31 224 ASP A C 1
ATOM 1714 O O . ASP A 1 224 ? -20.509 11.856 8.295 1.00 96.31 224 ASP A O 1
ATOM 1718 N N . THR A 1 225 ? -21.484 9.916 8.836 1.00 97.50 225 THR A N 1
ATOM 1719 C CA . THR A 1 225 ? -20.710 9.743 10.070 1.00 97.50 225 THR A CA 1
ATOM 1720 C C . THR A 1 225 ? -19.245 9.431 9.765 1.00 97.50 225 THR A C 1
ATOM 1722 O O . THR A 1 225 ? -18.359 10.028 10.374 1.00 97.50 225 THR A O 1
ATOM 1725 N N . ILE A 1 226 ? -18.971 8.531 8.815 1.00 97.38 226 ILE A N 1
ATOM 1726 C CA . ILE A 1 226 ? -17.606 8.189 8.385 1.00 97.38 226 ILE A CA 1
ATOM 1727 C C . ILE A 1 226 ? -16.897 9.413 7.791 1.00 97.38 226 ILE A C 1
ATOM 1729 O O . ILE A 1 226 ? -15.726 9.643 8.098 1.00 97.38 226 ILE A O 1
ATOM 1733 N N . ASP A 1 227 ? -17.598 10.214 6.989 1.00 95.69 227 ASP A N 1
ATOM 1734 C CA . ASP A 1 227 ? -17.075 11.451 6.407 1.00 95.69 227 ASP A CA 1
ATOM 1735 C C . ASP A 1 227 ? -16.674 12.445 7.506 1.00 95.69 227 ASP A C 1
ATOM 1737 O O . ASP A 1 227 ? -15.515 12.853 7.588 1.00 95.69 227 ASP A O 1
ATOM 1741 N N . ARG A 1 228 ? -17.576 12.721 8.459 1.00 96.31 228 ARG A N 1
ATOM 1742 C CA . ARG A 1 228 ? -17.283 13.594 9.609 1.00 96.31 228 ARG A CA 1
ATOM 1743 C C . ARG A 1 228 ? -16.111 13.093 10.448 1.00 96.31 228 ARG A C 1
ATOM 1745 O O . ARG A 1 228 ? -15.258 13.888 10.833 1.00 96.31 228 ARG A O 1
ATOM 1752 N N . VAL A 1 229 ? -16.046 11.790 10.722 1.00 97.12 229 VAL A N 1
ATOM 1753 C CA . VAL A 1 229 ? -14.929 11.175 11.458 1.00 97.12 229 VAL A CA 1
ATOM 1754 C C . VAL A 1 229 ? -13.610 11.359 10.707 1.00 97.12 229 VAL A C 1
ATOM 1756 O O . VAL A 1 229 ? -12.590 11.652 11.326 1.00 97.12 229 VAL A O 1
ATOM 1759 N N . THR A 1 230 ? -13.632 11.236 9.380 1.00 95.06 230 THR A N 1
ATOM 1760 C CA . THR A 1 230 ? -12.454 11.425 8.526 1.00 95.06 230 THR A CA 1
ATOM 1761 C C . THR A 1 230 ? -11.997 12.885 8.534 1.00 95.06 230 THR A C 1
ATOM 1763 O O . THR A 1 230 ? -10.817 13.148 8.745 1.00 95.06 230 THR A O 1
ATOM 1766 N N . LEU A 1 231 ? -12.917 13.844 8.393 1.00 93.75 231 LEU A N 1
ATOM 1767 C CA . LEU A 1 231 ? -12.604 15.277 8.457 1.00 93.75 231 LEU A CA 1
ATOM 1768 C C . LEU A 1 231 ? -12.039 15.685 9.824 1.00 93.75 231 LEU A C 1
ATOM 1770 O O . LEU A 1 231 ? -11.057 16.422 9.888 1.00 93.75 231 LEU A O 1
ATOM 1774 N N . LEU A 1 232 ? -12.604 15.167 10.919 1.00 94.81 232 LEU A N 1
ATOM 1775 C CA . LEU A 1 232 ? -12.073 15.394 12.266 1.00 94.81 232 LEU A CA 1
ATOM 1776 C C . LEU A 1 232 ? -10.668 14.803 12.433 1.00 94.81 232 LEU A C 1
ATOM 1778 O O . LEU A 1 232 ? -9.805 15.451 13.023 1.00 94.81 232 LEU A O 1
ATOM 1782 N N . ALA A 1 233 ? -10.422 13.606 11.890 1.00 93.81 233 ALA A N 1
ATOM 1783 C CA . ALA A 1 233 ? -9.096 12.995 11.913 1.00 93.81 233 ALA A CA 1
ATOM 1784 C C . ALA A 1 233 ? -8.079 13.844 11.143 1.00 93.81 233 ALA A C 1
ATOM 1786 O O . ALA A 1 233 ? -6.979 14.052 11.642 1.00 93.81 233 ALA A O 1
ATOM 1787 N N . ILE A 1 234 ? -8.453 14.385 9.978 1.00 91.19 234 ILE A N 1
ATOM 1788 C CA . ILE A 1 234 ? -7.595 15.282 9.192 1.00 91.19 234 ILE A CA 1
ATOM 1789 C C . ILE A 1 234 ? -7.212 16.512 10.014 1.00 91.19 234 ILE A C 1
ATOM 1791 O O . ILE A 1 234 ? -6.024 16.789 10.150 1.00 91.19 234 ILE A O 1
ATOM 1795 N N . VAL A 1 235 ? -8.193 17.202 10.609 1.00 90.81 235 VAL A N 1
ATOM 1796 C CA . VAL A 1 235 ? -7.933 18.379 11.454 1.00 90.81 235 VAL A CA 1
ATOM 1797 C C . VAL A 1 235 ? -6.933 18.026 12.552 1.00 90.81 235 VAL A C 1
ATOM 1799 O O . VAL A 1 235 ? -5.912 18.697 12.680 1.00 90.81 235 VAL A O 1
ATOM 1802 N N . LYS A 1 236 ? -7.170 16.924 13.275 1.00 91.12 236 LYS A N 1
ATOM 1803 C CA . LYS A 1 236 ? -6.306 16.476 14.373 1.00 91.12 236 LYS A CA 1
ATOM 1804 C C . LYS A 1 236 ? -4.898 16.098 13.918 1.00 91.12 236 LYS A C 1
ATOM 1806 O O . LYS A 1 236 ? -3.936 16.492 14.563 1.00 91.12 236 LYS A O 1
ATOM 1811 N N . LEU A 1 237 ? -4.759 15.386 12.803 1.00 88.25 237 LEU A N 1
ATOM 1812 C CA . LEU A 1 237 ? -3.456 14.986 12.256 1.00 88.25 237 LEU A CA 1
ATOM 1813 C C . LEU A 1 237 ? -2.622 16.179 11.773 1.00 88.25 237 LEU A C 1
ATOM 1815 O O . LEU A 1 237 ? -1.401 16.079 11.730 1.00 88.25 237 LEU A O 1
ATOM 1819 N N . THR A 1 238 ? -3.270 17.291 11.416 1.00 84.69 238 THR A N 1
ATOM 1820 C CA . THR A 1 238 ? -2.597 18.530 10.992 1.00 84.69 238 THR A CA 1
ATOM 1821 C C . THR A 1 238 ? -2.310 19.507 12.136 1.00 84.69 238 THR A C 1
ATOM 1823 O O . THR A 1 238 ? -1.702 20.553 11.906 1.00 84.69 238 THR A O 1
ATOM 1826 N N . GLU A 1 239 ? -2.737 19.201 13.365 1.00 85.25 239 GLU A N 1
ATOM 1827 C CA . GLU A 1 239 ? -2.401 20.015 14.535 1.00 85.25 239 GLU A CA 1
ATOM 1828 C C . GLU A 1 239 ? -0.905 19.893 14.865 1.00 85.25 239 GLU A C 1
ATOM 1830 O O . GLU A 1 239 ? -0.305 18.821 14.795 1.00 85.25 239 GLU A O 1
ATOM 1835 N N . THR A 1 240 ? -0.281 21.010 15.247 1.00 79.56 240 THR A N 1
ATOM 1836 C CA . THR A 1 240 ? 1.137 21.022 15.619 1.00 79.56 240 THR A CA 1
ATOM 1837 C C . THR A 1 240 ? 1.358 20.275 16.931 1.00 79.56 240 THR A C 1
ATOM 1839 O O . THR A 1 240 ? 0.883 20.710 17.983 1.00 79.56 240 THR A O 1
ATOM 1842 N N . ILE A 1 241 ? 2.150 19.207 16.879 1.00 82.00 241 ILE A N 1
ATOM 1843 C CA . ILE A 1 241 ? 2.640 18.501 18.065 1.00 82.00 241 ILE A CA 1
ATOM 1844 C C . ILE A 1 241 ? 3.859 19.241 18.613 1.00 82.00 241 ILE A C 1
ATOM 1846 O O . ILE A 1 241 ? 4.803 19.516 17.876 1.00 82.00 241 ILE A O 1
ATOM 1850 N N . ARG A 1 242 ? 3.815 19.609 19.896 1.00 83.00 242 ARG A N 1
ATOM 1851 C CA . ARG A 1 242 ? 4.855 20.427 20.552 1.00 83.00 242 ARG A CA 1
ATOM 1852 C C . ARG A 1 242 ? 5.586 19.675 21.658 1.00 83.00 242 ARG A C 1
ATOM 1854 O O . ARG A 1 242 ? 6.706 20.033 21.996 1.00 83.00 242 ARG A O 1
ATOM 1861 N N . ASP A 1 243 ? 4.930 18.677 22.233 1.00 85.38 243 ASP A N 1
ATOM 1862 C CA . ASP A 1 243 ? 5.378 17.928 23.400 1.00 85.38 243 ASP A CA 1
ATOM 1863 C C . ASP A 1 243 ? 4.666 16.563 23.471 1.00 85.38 243 ASP A C 1
ATOM 1865 O O . ASP A 1 243 ? 3.734 16.269 22.715 1.00 85.38 243 ASP A O 1
ATOM 1869 N N . GLU A 1 244 ? 5.076 15.716 24.414 1.00 84.00 244 GLU A N 1
ATOM 1870 C CA . GLU A 1 244 ? 4.456 14.403 24.636 1.00 84.00 244 GLU A CA 1
ATOM 1871 C C . GLU A 1 244 ? 2.974 14.501 25.028 1.00 84.00 244 GLU A C 1
ATOM 1873 O O . GLU A 1 244 ? 2.178 13.618 24.710 1.00 84.00 244 GLU A O 1
ATOM 1878 N N . LYS A 1 245 ? 2.561 15.593 25.681 1.00 86.31 245 LYS A N 1
ATOM 1879 C CA . LYS A 1 245 ? 1.175 15.797 26.122 1.00 86.31 245 LYS A CA 1
ATOM 1880 C C . LYS A 1 245 ? 0.233 16.042 24.941 1.00 86.31 245 LYS A C 1
ATOM 1882 O O . LYS A 1 245 ? -0.878 15.505 24.900 1.00 86.31 245 LYS A O 1
ATOM 1887 N N . THR A 1 246 ? 0.663 16.850 23.980 1.00 86.25 246 THR A N 1
ATOM 1888 C CA . THR A 1 246 ? -0.058 17.109 22.729 1.00 86.25 246 THR A CA 1
ATOM 1889 C C . THR A 1 246 ? -0.103 15.852 21.866 1.00 86.25 246 THR A C 1
ATOM 1891 O O . THR A 1 246 ? -1.168 15.535 21.338 1.00 86.25 246 THR A O 1
ATOM 1894 N N . LEU A 1 247 ? 0.978 15.061 21.830 1.00 85.62 247 LEU A N 1
ATOM 1895 C CA . LEU A 1 247 ? 0.979 13.745 21.185 1.00 85.62 247 LEU A CA 1
ATOM 1896 C C . LEU A 1 247 ? -0.012 12.772 21.846 1.00 85.62 247 LEU A C 1
ATOM 1898 O O . LEU A 1 247 ? -0.814 12.149 21.154 1.00 85.62 247 LEU A O 1
ATOM 1902 N N . ALA A 1 248 ? -0.026 12.679 23.177 1.00 86.06 248 ALA A N 1
ATOM 1903 C CA . ALA A 1 248 ? -0.967 11.830 23.909 1.00 86.06 248 ALA A CA 1
ATOM 1904 C C . ALA A 1 248 ? -2.429 12.251 23.674 1.00 86.06 248 ALA A C 1
ATOM 1906 O O . ALA A 1 248 ? -3.310 11.405 23.514 1.00 86.06 248 ALA A O 1
ATOM 1907 N N . THR A 1 249 ? -2.684 13.561 23.592 1.00 88.62 249 THR A N 1
ATOM 1908 C CA . THR A 1 249 ? -4.009 14.108 23.261 1.00 88.62 249 THR A CA 1
ATOM 1909 C C . THR A 1 249 ? -4.422 13.727 21.839 1.00 88.62 249 THR A C 1
ATOM 1911 O O . THR A 1 249 ? -5.552 13.286 21.628 1.00 88.62 249 THR A O 1
ATOM 1914 N N . LEU A 1 250 ? -3.503 13.828 20.872 1.00 90.00 250 LEU A N 1
ATOM 1915 C CA . LEU A 1 250 ? -3.738 13.377 19.502 1.00 90.00 250 LEU A CA 1
ATOM 1916 C C . LEU A 1 250 ? -4.075 11.882 19.467 1.00 90.00 250 LEU A C 1
ATOM 1918 O O . LEU A 1 250 ? -5.095 11.506 18.895 1.00 90.00 250 LEU A O 1
ATOM 1922 N N . VAL A 1 251 ? -3.258 11.036 20.103 1.00 88.88 251 VAL A N 1
ATOM 1923 C CA . VAL A 1 251 ? -3.476 9.581 20.162 1.00 88.88 251 VAL A CA 1
ATOM 1924 C C . VAL A 1 251 ? -4.837 9.260 20.781 1.00 88.88 251 VAL A C 1
ATOM 1926 O O . VAL A 1 251 ? -5.568 8.424 20.248 1.00 88.88 251 VAL A O 1
ATOM 1929 N N . HIS A 1 252 ? -5.224 9.958 21.852 1.00 89.88 252 HIS A N 1
ATOM 1930 C CA . HIS A 1 252 ? -6.548 9.815 22.452 1.00 89.88 252 HIS A CA 1
ATOM 1931 C C . HIS A 1 252 ? -7.665 10.188 21.466 1.00 89.88 252 HIS A C 1
ATOM 1933 O O . HIS A 1 252 ? -8.565 9.383 21.237 1.00 89.88 252 HIS A O 1
ATOM 1939 N N . CYS A 1 253 ? -7.606 11.357 20.824 1.00 92.56 253 CYS A N 1
ATOM 1940 C CA . CYS A 1 253 ? -8.618 11.756 19.841 1.00 92.56 253 CYS A CA 1
ATOM 1941 C C . CYS A 1 253 ? -8.702 10.768 18.668 1.00 92.56 253 CYS A C 1
ATOM 1943 O O . CYS A 1 253 ? -9.792 10.339 18.290 1.00 92.56 253 CYS A O 1
ATOM 1945 N N . LEU A 1 254 ? -7.561 10.352 18.112 1.00 93.75 254 LEU A N 1
ATOM 1946 C CA . LEU A 1 254 ? -7.521 9.365 17.033 1.00 93.75 254 LEU A CA 1
ATOM 1947 C C . LEU A 1 254 ? -8.100 8.021 17.474 1.00 93.75 254 LEU A C 1
ATOM 1949 O O . LEU A 1 254 ? -8.766 7.362 16.680 1.00 93.75 254 LEU A O 1
ATOM 1953 N N . SER A 1 255 ? -7.909 7.629 18.733 1.00 92.94 255 SER A N 1
ATOM 1954 C CA . SER A 1 255 ? -8.461 6.383 19.260 1.00 92.94 255 SER A CA 1
ATOM 1955 C C . SER A 1 255 ? -9.984 6.324 19.224 1.00 92.94 255 SER A C 1
ATOM 1957 O O . SER A 1 255 ? -10.557 5.295 18.859 1.00 92.94 255 SER A O 1
ATOM 1959 N N . GLU A 1 256 ? -10.650 7.427 19.563 1.00 94.75 256 GLU A N 1
ATOM 1960 C CA . GLU A 1 256 ? -12.107 7.527 19.525 1.00 94.75 256 GLU A CA 1
ATOM 1961 C C . GLU A 1 256 ? -12.595 7.472 18.077 1.00 94.75 256 GLU A C 1
ATOM 1963 O O . GLU A 1 256 ? -13.497 6.701 17.746 1.00 94.75 256 GLU A O 1
ATOM 1968 N N . LEU A 1 257 ? -11.933 8.216 17.187 1.00 97.31 257 LEU A N 1
ATOM 1969 C CA . LEU A 1 257 ? -12.253 8.256 15.761 1.00 97.31 257 LEU A CA 1
ATOM 1970 C C . LEU A 1 257 ? -12.061 6.888 15.086 1.00 97.31 257 LEU A C 1
ATOM 1972 O O . LEU A 1 257 ? -12.924 6.454 14.321 1.00 97.31 257 LEU A O 1
ATOM 1976 N N . ILE A 1 258 ? -10.981 6.168 15.406 1.00 96.62 258 ILE A N 1
ATOM 1977 C CA . ILE A 1 258 ? -10.715 4.804 14.921 1.00 96.62 258 ILE A CA 1
ATOM 1978 C C . ILE A 1 258 ? -11.846 3.861 15.334 1.00 96.62 258 ILE A C 1
ATOM 1980 O O . ILE A 1 258 ? -12.372 3.127 14.492 1.00 96.62 258 ILE A O 1
ATOM 1984 N N . GLN A 1 259 ? -12.250 3.903 16.605 1.00 95.75 259 GLN A N 1
ATOM 1985 C CA . GLN A 1 259 ? -13.311 3.047 17.128 1.00 95.75 259 GLN A CA 1
ATOM 1986 C C . GLN A 1 259 ? -14.676 3.372 16.518 1.00 95.75 259 GLN A C 1
ATOM 1988 O O . GLN A 1 259 ? -15.410 2.453 16.150 1.00 95.75 259 GLN A O 1
ATOM 1993 N N . ILE A 1 260 ? -15.022 4.657 16.381 1.00 97.62 260 ILE A N 1
ATOM 1994 C CA . ILE A 1 260 ? -16.276 5.079 15.742 1.00 97.62 260 ILE A CA 1
ATOM 1995 C C . ILE A 1 260 ? -16.294 4.599 14.291 1.00 97.62 260 ILE A C 1
ATOM 1997 O O . ILE A 1 260 ? -17.254 3.945 13.885 1.00 97.62 260 ILE A O 1
ATOM 2001 N N . ASN A 1 261 ? -15.222 4.847 13.532 1.00 98.19 261 ASN A N 1
ATOM 2002 C CA . ASN A 1 261 ? -15.127 4.424 12.136 1.00 98.19 261 ASN A CA 1
ATOM 2003 C C . ASN A 1 261 ? -15.279 2.901 12.007 1.00 98.19 261 ASN A C 1
ATOM 2005 O O . ASN A 1 261 ? -16.093 2.422 11.221 1.00 98.19 261 ASN A O 1
ATOM 2009 N N . HIS A 1 262 ? -14.576 2.124 12.839 1.00 97.81 262 HIS A N 1
ATOM 2010 C CA . HIS A 1 262 ? -14.704 0.665 12.825 1.00 97.81 262 HIS A CA 1
ATOM 2011 C C . HIS A 1 262 ? -16.141 0.204 13.086 1.00 97.81 262 HIS A C 1
ATOM 2013 O O . HIS A 1 262 ? -16.655 -0.628 12.346 1.00 97.81 262 HIS A O 1
ATOM 2019 N N . ARG A 1 263 ? -16.833 0.781 14.076 1.00 97.62 263 ARG A N 1
ATOM 2020 C CA . ARG A 1 263 ? -18.240 0.446 14.363 1.00 97.62 263 ARG A CA 1
ATOM 2021 C C . ARG A 1 263 ? -19.164 0.769 13.187 1.00 97.62 263 ARG A C 1
ATOM 2023 O O . ARG A 1 263 ? -20.059 -0.023 12.901 1.00 97.62 263 ARG A O 1
ATOM 2030 N N . MET A 1 264 ? -18.935 1.878 12.478 1.00 98.00 264 MET A N 1
ATOM 2031 C CA . MET A 1 264 ? -19.693 2.193 11.259 1.00 98.00 264 MET A CA 1
ATOM 2032 C C . MET A 1 264 ? -19.433 1.154 10.159 1.00 98.00 264 MET A C 1
ATOM 2034 O O . MET A 1 264 ? -20.372 0.699 9.512 1.00 98.00 264 MET A O 1
ATOM 2038 N N . LEU A 1 265 ? -18.185 0.706 9.990 1.00 97.44 265 LEU A N 1
ATOM 2039 C CA . LEU A 1 265 ? -17.823 -0.343 9.027 1.00 97.44 265 LEU A CA 1
ATOM 2040 C C . LEU A 1 265 ? -18.436 -1.709 9.391 1.00 97.44 265 LEU A C 1
ATOM 2042 O O . LEU A 1 265 ? -18.889 -2.437 8.507 1.00 97.44 265 LEU A O 1
ATOM 2046 N N . VAL A 1 266 ? -18.529 -2.048 10.681 1.00 97.31 266 VAL A N 1
ATOM 2047 C CA . VAL A 1 266 ? -19.282 -3.229 11.142 1.00 97.31 266 VAL A CA 1
ATOM 2048 C C . VAL A 1 266 ? -20.765 -3.089 10.786 1.00 97.31 266 VAL A C 1
ATOM 2050 O O . VAL A 1 266 ? -21.343 -4.024 10.238 1.00 97.31 266 VAL A O 1
ATOM 2053 N N . ALA A 1 267 ? -21.370 -1.921 11.025 1.00 96.50 267 ALA A N 1
ATOM 2054 C CA . ALA A 1 267 ? -22.775 -1.651 10.699 1.00 96.50 267 ALA A CA 1
ATOM 2055 C C . ALA A 1 267 ? -23.072 -1.658 9.183 1.00 96.50 267 ALA A C 1
ATOM 2057 O O . ALA A 1 267 ? -24.202 -1.933 8.774 1.00 96.50 267 ALA A O 1
ATOM 2058 N N . LEU A 1 268 ? -22.061 -1.397 8.347 1.00 96.38 268 LEU A N 1
ATOM 2059 C CA . LEU A 1 268 ? -22.119 -1.573 6.890 1.00 96.38 268 LEU A CA 1
ATOM 2060 C C . LEU A 1 268 ? -22.016 -3.044 6.450 1.00 96.38 268 LEU A C 1
ATOM 2062 O O . LEU A 1 268 ? -22.229 -3.342 5.279 1.00 96.38 268 LEU A O 1
ATOM 2066 N N . GLY A 1 269 ? -21.701 -3.968 7.362 1.00 94.88 269 GLY A N 1
ATOM 2067 C CA . GLY A 1 269 ? -21.620 -5.402 7.075 1.00 94.88 269 GLY A CA 1
ATOM 2068 C C . GLY A 1 269 ? -20.308 -5.846 6.422 1.00 94.88 269 GLY A C 1
ATOM 2069 O O . GLY A 1 269 ? -20.247 -6.947 5.874 1.00 94.88 269 GLY A O 1
ATOM 2070 N N . VAL A 1 270 ? -19.258 -5.018 6.485 1.00 96.19 270 VAL A N 1
ATOM 2071 C CA . VAL A 1 270 ? -17.949 -5.311 5.869 1.00 96.19 270 VAL A CA 1
ATOM 2072 C C . VAL A 1 270 ? -16.898 -5.806 6.866 1.00 96.19 270 VAL A C 1
ATOM 2074 O O . VAL A 1 270 ? -15.736 -5.952 6.503 1.00 96.19 270 VAL A O 1
ATOM 2077 N N . SER A 1 271 ? -17.249 -6.079 8.125 1.00 95.94 271 SER A N 1
ATOM 2078 C CA . SER A 1 271 ? -16.307 -6.715 9.064 1.00 95.94 271 SER A CA 1
ATOM 2079 C C . SER A 1 271 ? -16.253 -8.243 8.886 1.00 95.94 271 SER A C 1
ATOM 2081 O O . SER A 1 271 ? -16.919 -8.823 8.028 1.00 95.94 271 SER A O 1
ATOM 2083 N N . HIS A 1 272 ? -15.408 -8.908 9.673 1.00 96.12 272 HIS A N 1
ATOM 2084 C CA . HIS A 1 272 ? -15.226 -10.357 9.678 1.00 96.12 272 HIS A CA 1
ATOM 2085 C C . HIS A 1 272 ? -14.822 -10.841 11.075 1.00 96.12 272 HIS A C 1
ATOM 2087 O O . HIS A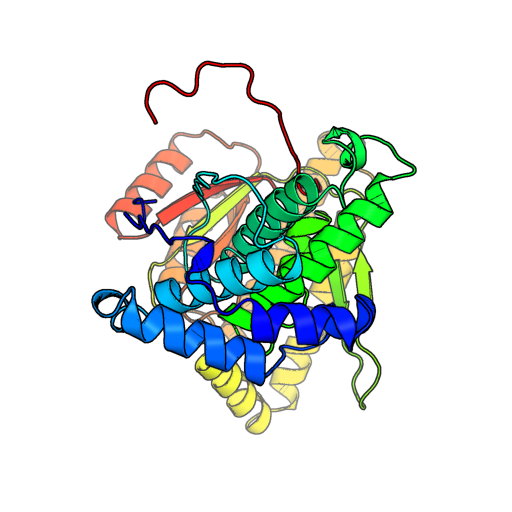 1 272 ? -14.100 -10.136 11.779 1.00 96.12 272 HIS A O 1
ATOM 2093 N N . GLY A 1 273 ? -15.207 -12.065 11.456 1.00 97.12 273 GLY A N 1
ATOM 2094 C CA . GLY A 1 273 ? -14.926 -12.617 12.791 1.00 97.12 273 GLY A CA 1
ATOM 2095 C C . GLY A 1 273 ? -13.441 -12.583 13.172 1.00 97.12 273 GLY A C 1
ATOM 2096 O O . GLY A 1 273 ? -13.104 -12.201 14.286 1.00 97.12 273 GLY A O 1
ATOM 2097 N N . ARG A 1 274 ? -12.538 -12.868 12.222 1.00 96.50 274 ARG A N 1
ATOM 2098 C CA . ARG A 1 274 ? -11.080 -12.745 12.439 1.00 96.50 274 ARG A CA 1
ATOM 2099 C C . ARG A 1 274 ? -10.600 -11.302 12.655 1.00 96.50 274 ARG A C 1
ATOM 2101 O O . ARG A 1 274 ? -9.677 -11.084 13.425 1.00 96.50 274 ARG A O 1
ATOM 2108 N N . LEU A 1 275 ? -11.235 -10.304 12.038 1.00 96.62 275 LEU A N 1
ATOM 2109 C CA . LEU A 1 275 ? -10.904 -8.894 12.2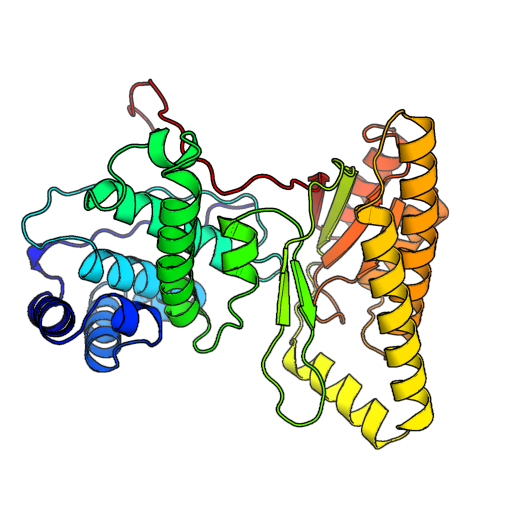97 1.00 96.62 275 LEU A CA 1
ATOM 2110 C C . LEU A 1 275 ? -11.406 -8.462 13.683 1.00 96.62 275 LEU A C 1
ATOM 2112 O O . LEU A 1 275 ? -10.696 -7.773 14.413 1.00 96.62 275 LEU A O 1
ATOM 2116 N N . GLU A 1 276 ? -12.601 -8.915 14.074 1.00 97.69 276 GLU A N 1
ATOM 2117 C CA . GLU A 1 276 ? -13.136 -8.665 15.418 1.00 97.69 276 GLU A CA 1
ATOM 2118 C C . GLU A 1 276 ? -12.330 -9.376 16.506 1.00 97.69 276 GLU A C 1
ATOM 2120 O O . GLU A 1 276 ? -12.161 -8.816 17.586 1.00 97.69 276 GLU A O 1
ATOM 2125 N N . ARG A 1 277 ? -11.783 -10.565 16.225 1.00 97.12 277 ARG A N 1
ATOM 2126 C CA . ARG A 1 277 ? -10.875 -11.278 17.133 1.00 97.12 277 ARG A CA 1
ATOM 2127 C C . ARG A 1 277 ? -9.631 -10.449 17.445 1.00 97.12 277 ARG A C 1
ATOM 2129 O O . ARG A 1 277 ? -9.318 -10.271 18.619 1.00 97.12 277 ARG A O 1
ATOM 2136 N N . VAL A 1 278 ? -8.986 -9.891 16.417 1.00 96.94 278 VAL A N 1
ATOM 2137 C CA . VAL A 1 278 ? -7.831 -8.991 16.579 1.00 96.94 278 VAL A CA 1
ATOM 2138 C C . VAL A 1 278 ? -8.199 -7.784 17.438 1.00 96.94 278 VAL A C 1
ATOM 2140 O O . VAL A 1 278 ? -7.525 -7.499 18.428 1.00 96.94 278 VAL A O 1
ATOM 2143 N N . ARG A 1 279 ? -9.304 -7.105 17.101 1.00 96.25 279 ARG A N 1
ATOM 2144 C CA . ARG A 1 279 ? -9.782 -5.951 17.869 1.00 96.25 279 ARG A CA 1
ATOM 2145 C C . ARG A 1 279 ? -10.051 -6.325 19.326 1.00 96.25 279 ARG A C 1
ATOM 2147 O O . ARG A 1 279 ? -9.639 -5.595 20.213 1.00 96.25 279 ARG A O 1
ATOM 2154 N N . HIS A 1 280 ? -10.724 -7.446 19.578 1.00 95.88 280 HIS A N 1
ATOM 2155 C CA . HIS A 1 280 ? -11.079 -7.885 20.925 1.00 95.88 280 HIS A CA 1
ATOM 2156 C C . HIS A 1 280 ? -9.846 -8.172 21.790 1.00 95.88 280 HIS A C 1
ATOM 2158 O O . HIS A 1 280 ? -9.820 -7.768 22.949 1.00 95.88 280 HIS A O 1
ATOM 2164 N N . LEU A 1 281 ? -8.821 -8.823 21.230 1.00 95.19 281 LEU A N 1
ATOM 2165 C CA . LEU A 1 281 ? -7.573 -9.100 21.943 1.00 95.19 281 LEU A CA 1
ATOM 2166 C C . LEU A 1 281 ? -6.816 -7.814 22.294 1.00 95.19 281 LEU A C 1
ATOM 2168 O O . LEU A 1 281 ? -6.459 -7.610 23.454 1.00 95.19 281 LEU A O 1
ATOM 2172 N N . LEU A 1 282 ? -6.611 -6.933 21.312 1.00 94.62 282 LEU A N 1
ATOM 2173 C CA . LEU A 1 282 ? -5.840 -5.704 21.507 1.00 94.62 282 LEU A CA 1
ATOM 2174 C C . LEU A 1 282 ? -6.561 -4.692 22.407 1.00 94.62 282 LEU A C 1
ATOM 2176 O O . LEU A 1 282 ? -5.937 -4.108 23.292 1.00 94.62 282 LEU A O 1
ATOM 2180 N N . ASP A 1 283 ? -7.867 -4.506 22.215 1.00 91.56 283 ASP A N 1
ATOM 2181 C CA . ASP A 1 283 ? -8.690 -3.579 23.001 1.00 91.56 283 ASP A CA 1
ATOM 2182 C C . ASP A 1 283 ? -8.900 -4.106 24.431 1.00 91.56 283 ASP A C 1
ATOM 2184 O O . ASP A 1 283 ? -8.701 -3.381 25.408 1.00 91.56 283 ASP A O 1
ATOM 2188 N N . GLY A 1 284 ? -9.195 -5.405 24.576 1.00 90.44 284 GLY A N 1
ATOM 2189 C CA . GLY A 1 284 ? -9.397 -6.059 25.873 1.00 90.44 284 GLY A CA 1
ATOM 2190 C C . GLY A 1 284 ? -8.156 -6.023 26.766 1.00 90.44 284 GLY A C 1
ATOM 2191 O O . GLY A 1 284 ? -8.270 -5.811 27.973 1.00 90.44 284 GLY A O 1
ATOM 2192 N N . ARG A 1 285 ? -6.963 -6.142 26.169 1.00 92.25 285 ARG A N 1
ATOM 2193 C CA . ARG A 1 285 ? -5.673 -5.994 26.862 1.00 92.25 285 ARG A CA 1
ATOM 2194 C C . ARG A 1 285 ? -5.176 -4.549 26.921 1.00 92.25 285 ARG A C 1
ATOM 2196 O O . ARG A 1 285 ? -4.081 -4.306 27.414 1.00 92.25 285 ARG A O 1
ATOM 2203 N N . LYS A 1 286 ? -5.970 -3.579 26.450 1.00 91.06 286 LYS A N 1
ATOM 2204 C CA . LYS A 1 286 ? -5.630 -2.151 26.462 1.00 91.06 286 LYS A CA 1
ATOM 2205 C C . LYS A 1 286 ? -4.337 -1.819 25.701 1.00 91.06 286 LYS A C 1
ATOM 2207 O O . LYS A 1 286 ? -3.709 -0.820 26.029 1.00 91.06 286 LYS A O 1
ATOM 2212 N N . LEU A 1 287 ? -3.983 -2.589 24.675 1.00 92.25 287 LEU A N 1
ATOM 2213 C CA . LEU A 1 287 ? -2.735 -2.446 23.915 1.00 92.25 287 LEU A CA 1
ATOM 2214 C C . LEU A 1 287 ? -2.860 -1.450 22.759 1.00 92.25 287 LEU A C 1
ATOM 2216 O O . LEU A 1 287 ? -1.969 -0.631 22.529 1.00 92.25 287 LEU A O 1
ATOM 2220 N N . ALA A 1 288 ? -3.972 -1.513 22.023 1.00 93.81 288 ALA A N 1
ATOM 2221 C CA . ALA A 1 288 ? -4.133 -0.750 20.793 1.00 93.81 288 ALA A CA 1
ATOM 2222 C C . ALA A 1 288 ? -5.595 -0.444 20.470 1.00 93.81 288 ALA A C 1
ATOM 2224 O O . ALA A 1 288 ? -6.509 -1.142 20.907 1.00 93.81 288 ALA A O 1
ATOM 2225 N N . TYR A 1 289 ? -5.793 0.567 19.629 1.00 94.75 289 TYR A N 1
ATOM 2226 C CA . TYR A 1 289 ? -7.088 0.889 19.043 1.00 94.75 289 TYR A CA 1
ATOM 2227 C C . TYR A 1 289 ? -7.115 0.451 17.589 1.00 94.75 289 TYR A C 1
ATOM 2229 O O . TYR A 1 289 ? -6.362 0.968 16.763 1.00 94.75 289 TYR A O 1
ATOM 2237 N N . THR A 1 290 ? -7.989 -0.499 17.276 1.00 96.25 290 THR A N 1
ATOM 2238 C CA . THR A 1 290 ? -7.959 -1.212 15.999 1.00 96.25 290 THR A CA 1
ATOM 2239 C C . THR A 1 290 ? -9.174 -0.903 15.140 1.00 96.25 290 THR A C 1
ATOM 2241 O O . THR A 1 290 ? -10.311 -0.922 15.614 1.00 96.25 290 THR A O 1
ATOM 2244 N N . LYS A 1 291 ? -8.932 -0.711 13.841 1.00 97.25 291 LYS A N 1
ATOM 2245 C CA . LYS A 1 291 ? -9.963 -0.762 12.801 1.00 97.25 291 LYS A CA 1
ATOM 2246 C C . LYS A 1 291 ? -9.530 -1.643 11.638 1.00 97.25 291 LYS A C 1
ATOM 2248 O O . LYS A 1 291 ? -8.340 -1.814 11.374 1.00 97.25 291 LYS A O 1
ATOM 2253 N N . LEU A 1 292 ? -10.496 -2.155 10.880 1.00 95.50 292 LEU A N 1
ATOM 2254 C CA . LEU A 1 292 ? -10.198 -2.780 9.592 1.00 95.50 292 LEU A CA 1
ATOM 2255 C C . LEU A 1 292 ? -9.634 -1.757 8.590 1.00 95.50 292 LEU A C 1
ATOM 2257 O O . LEU A 1 292 ? -9.937 -0.558 8.668 1.00 95.50 292 LEU A O 1
ATOM 2261 N N . THR A 1 293 ? -8.821 -2.230 7.645 1.00 92.62 293 THR A N 1
ATOM 2262 C CA . THR A 1 293 ? -8.303 -1.425 6.531 1.00 92.62 293 THR A CA 1
ATOM 2263 C C . THR A 1 293 ? -8.552 -2.093 5.170 1.00 92.62 293 THR A C 1
ATOM 2265 O O . THR A 1 293 ? -8.643 -3.325 5.043 1.00 92.62 293 THR A O 1
ATOM 2268 N N . GLY A 1 294 ? -8.712 -1.264 4.138 1.00 89.88 294 GLY A N 1
ATOM 2269 C CA . GLY A 1 294 ? -9.147 -1.671 2.804 1.00 89.88 294 GLY A CA 1
ATOM 2270 C C . GLY A 1 294 ? -10.612 -2.121 2.768 1.00 89.88 294 GLY A C 1
ATOM 2271 O O . GLY A 1 294 ? -11.460 -1.586 3.475 1.00 89.88 294 GLY A O 1
ATOM 2272 N N . ALA A 1 295 ? -10.908 -3.124 1.938 1.00 88.62 295 ALA A N 1
ATOM 2273 C CA . ALA A 1 295 ? -12.281 -3.531 1.618 1.00 88.62 295 ALA A CA 1
ATOM 2274 C C . ALA A 1 295 ? -13.083 -4.179 2.767 1.00 88.62 295 ALA A C 1
ATOM 2276 O O . ALA A 1 295 ? -14.304 -4.266 2.670 1.00 88.62 295 ALA A O 1
ATOM 2277 N N . GLY A 1 296 ? -12.428 -4.670 3.824 1.00 91.44 296 GLY A N 1
ATOM 2278 C CA . GLY A 1 296 ? -13.080 -5.458 4.879 1.00 91.44 296 GLY A CA 1
ATOM 2279 C C . GLY A 1 296 ? -13.314 -6.930 4.501 1.00 91.44 296 GLY A C 1
ATOM 2280 O O . GLY A 1 296 ? -12.805 -7.413 3.496 1.00 91.44 296 GLY A O 1
ATOM 2281 N N . GLY A 1 297 ? -14.024 -7.691 5.334 1.00 91.38 297 GLY A N 1
ATOM 2282 C CA . GLY A 1 297 ? -14.353 -9.102 5.092 1.00 91.38 297 GLY A CA 1
ATOM 2283 C C . GLY A 1 297 ? -13.183 -10.085 5.236 1.00 91.38 297 GLY A C 1
ATOM 2284 O O . GLY A 1 297 ? -13.285 -11.210 4.764 1.00 91.38 297 GLY A O 1
ATOM 2285 N N . GLY A 1 298 ? -12.071 -9.658 5.837 1.00 90.44 298 GLY A N 1
ATOM 2286 C CA . GLY A 1 298 ? -10.786 -10.365 5.869 1.00 90.44 298 GLY A CA 1
ATOM 2287 C C . GLY A 1 298 ? -9.631 -9.374 5.718 1.00 90.44 298 GLY A C 1
ATOM 2288 O O . GLY A 1 298 ? -9.802 -8.200 6.045 1.00 90.44 298 GLY A O 1
ATOM 2289 N N . GLY A 1 299 ? -8.493 -9.804 5.165 1.00 90.31 299 GLY A N 1
ATOM 2290 C CA . GLY A 1 299 ? -7.297 -8.967 4.967 1.00 90.31 299 GLY A CA 1
ATOM 2291 C C . GLY A 1 299 ? -6.769 -8.335 6.257 1.00 90.31 299 GLY A C 1
ATOM 2292 O O . GLY A 1 299 ? -6.746 -9.007 7.288 1.00 90.31 299 GLY A O 1
ATOM 2293 N N . CYS A 1 300 ? -6.349 -7.067 6.208 1.00 92.81 300 CYS A N 1
ATOM 2294 C CA . CYS A 1 300 ? -5.636 -6.430 7.318 1.00 92.81 300 CYS A CA 1
ATOM 2295 C C . CYS A 1 300 ? -6.484 -5.536 8.233 1.00 92.81 300 CYS A C 1
ATOM 2297 O O . CYS A 1 300 ? -7.469 -4.915 7.818 1.00 92.81 300 CYS A O 1
ATOM 2299 N N . THR A 1 301 ? -6.011 -5.395 9.468 1.00 95.25 301 THR A N 1
ATOM 2300 C CA . THR A 1 301 ? -6.353 -4.312 10.393 1.00 95.25 301 THR A CA 1
ATOM 2301 C C . THR A 1 301 ? -5.184 -3.349 10.561 1.00 95.25 301 THR A C 1
ATOM 2303 O O . THR A 1 301 ? -4.026 -3.752 10.459 1.00 95.25 301 THR A O 1
ATOM 2306 N N . ILE A 1 302 ? -5.498 -2.098 10.887 1.00 94.62 302 ILE A N 1
ATOM 2307 C CA . ILE A 1 302 ? -4.549 -1.095 11.377 1.00 94.62 302 ILE A CA 1
ATOM 2308 C C . ILE A 1 302 ? -4.869 -0.803 12.842 1.00 94.62 302 ILE A C 1
ATOM 2310 O O . ILE A 1 302 ? -6.029 -0.544 13.182 1.00 94.62 302 ILE A O 1
ATOM 2314 N N . SER A 1 303 ? -3.855 -0.875 13.702 1.00 95.12 303 SER A N 1
ATOM 2315 C CA . SER A 1 303 ? -3.999 -0.656 15.141 1.00 95.12 303 SER A CA 1
ATOM 2316 C C . SER A 1 303 ? -3.043 0.428 15.621 1.00 95.12 303 SER A C 1
ATOM 2318 O O . SER A 1 303 ? -1.839 0.300 15.431 1.00 95.12 303 SER A O 1
ATOM 2320 N N . LEU A 1 304 ? -3.574 1.480 16.242 1.00 94.12 304 LEU A N 1
ATOM 2321 C CA . LEU A 1 304 ? -2.788 2.546 16.864 1.00 94.12 304 LEU A CA 1
ATOM 2322 C C . LEU A 1 304 ? -2.379 2.114 18.275 1.00 94.12 304 LEU A C 1
ATOM 2324 O O . LEU A 1 304 ? -3.257 1.883 19.112 1.00 94.12 304 LEU A O 1
ATOM 2328 N N . LEU A 1 305 ? -1.075 1.988 18.529 1.00 91.50 305 LEU A N 1
ATOM 2329 C CA . LEU A 1 305 ? -0.551 1.574 19.834 1.00 91.50 305 LEU A CA 1
ATOM 2330 C C . LEU A 1 305 ? -0.663 2.704 20.862 1.00 91.50 305 LEU A C 1
ATOM 2332 O O . LEU A 1 305 ? -0.562 3.883 20.526 1.00 91.50 305 LEU A O 1
ATOM 2336 N N . ARG A 1 306 ? -0.882 2.342 22.131 1.00 85.25 306 ARG A N 1
ATOM 2337 C CA . ARG A 1 306 ? -1.193 3.318 23.189 1.00 85.25 306 ARG A CA 1
ATOM 2338 C C . ARG A 1 306 ? 0.001 4.080 23.763 1.00 85.25 306 ARG A C 1
ATOM 2340 O O . ARG A 1 306 ? -0.236 5.173 24.258 1.00 85.25 306 ARG A O 1
ATOM 2347 N N . ALA A 1 307 ? 1.220 3.543 23.695 1.00 63.12 307 ALA A N 1
ATOM 2348 C CA . ALA A 1 307 ? 2.503 4.248 23.892 1.00 63.12 307 ALA A CA 1
ATOM 2349 C C . ALA A 1 307 ? 3.664 3.242 23.979 1.00 63.12 307 ALA A C 1
ATOM 2351 O O . ALA A 1 307 ? 4.746 3.490 23.457 1.00 63.12 307 ALA A O 1
ATOM 2352 N N . GLU A 1 308 ? 3.431 2.084 24.598 1.00 66.06 308 GLU A N 1
ATOM 2353 C CA . GLU A 1 308 ? 4.460 1.061 24.788 1.00 66.06 308 GLU A CA 1
ATOM 2354 C C . GLU A 1 308 ? 4.513 0.130 23.577 1.00 66.06 308 GLU A C 1
ATOM 2356 O O . GLU A 1 308 ? 3.601 -0.662 23.334 1.00 66.06 308 GLU A O 1
ATOM 2361 N N . ARG A 1 309 ? 5.587 0.258 22.790 1.00 65.75 309 ARG A N 1
ATOM 2362 C CA . ARG A 1 309 ? 5.877 -0.641 21.662 1.00 65.75 309 ARG A CA 1
ATOM 2363 C C . ARG A 1 309 ? 6.355 -2.020 22.119 1.00 65.75 309 ARG A C 1
ATOM 2365 O O . ARG A 1 309 ? 6.265 -2.964 21.346 1.00 65.75 309 ARG A O 1
ATOM 2372 N N . GLU A 1 310 ? 6.840 -2.131 23.352 1.00 67.19 310 GLU A N 1
ATOM 2373 C CA . GLU A 1 310 ? 7.523 -3.316 23.868 1.00 67.19 310 GLU A CA 1
ATOM 2374 C C . GLU A 1 310 ? 7.059 -3.587 25.300 1.00 67.19 310 GLU A C 1
ATOM 2376 O O . GLU A 1 310 ? 7.700 -3.201 26.273 1.00 67.19 310 GLU A O 1
ATOM 2381 N N . CYS A 1 311 ? 5.901 -4.229 25.431 1.00 83.19 311 CYS A N 1
ATOM 2382 C CA . CYS A 1 311 ? 5.459 -4.787 26.702 1.00 83.19 311 CYS A CA 1
ATOM 2383 C C . CYS A 1 311 ? 5.194 -6.285 26.542 1.00 83.19 311 CYS A C 1
ATOM 2385 O O . CYS A 1 311 ? 4.798 -6.749 25.470 1.00 83.19 311 CYS A O 1
ATOM 2387 N N . GLU A 1 312 ? 5.399 -7.046 27.617 1.00 88.88 312 GLU A N 1
ATOM 2388 C CA . GLU A 1 312 ? 5.204 -8.502 27.647 1.00 88.88 312 GLU A CA 1
ATOM 2389 C C . GLU A 1 312 ? 3.810 -8.896 27.133 1.00 88.88 312 GLU A C 1
ATOM 2391 O O . GLU A 1 312 ? 3.672 -9.780 26.289 1.00 88.88 312 GLU A O 1
ATOM 2396 N N . ALA A 1 313 ? 2.786 -8.130 27.523 1.00 90.69 313 ALA A N 1
ATOM 2397 C CA . ALA A 1 313 ? 1.415 -8.332 27.071 1.00 90.69 313 ALA A CA 1
ATOM 2398 C C . ALA A 1 313 ? 1.242 -8.190 25.547 1.00 90.69 313 ALA A C 1
ATOM 2400 O O . ALA A 1 313 ? 0.394 -8.879 24.969 1.00 90.69 313 ALA A O 1
ATOM 2401 N N . LEU A 1 314 ? 2.009 -7.316 24.883 1.00 91.69 314 LEU A N 1
ATOM 2402 C CA . LEU A 1 314 ? 1.990 -7.204 23.425 1.00 91.69 314 LEU A CA 1
ATOM 2403 C C . LEU A 1 314 ? 2.655 -8.423 22.788 1.00 91.69 314 LEU A C 1
ATOM 2405 O O . LEU A 1 314 ? 2.052 -9.022 21.902 1.00 91.69 314 LEU A O 1
ATOM 2409 N N . THR A 1 315 ? 3.830 -8.826 23.270 1.00 91.81 315 THR A N 1
ATOM 2410 C CA . THR A 1 315 ? 4.553 -10.006 22.770 1.00 91.81 315 THR A CA 1
ATOM 2411 C C . THR A 1 315 ? 3.701 -11.270 22.862 1.00 91.81 315 THR A C 1
ATOM 2413 O O . THR A 1 315 ? 3.527 -11.961 21.860 1.00 91.81 315 THR A O 1
ATOM 2416 N N . GLU A 1 316 ? 3.072 -11.523 24.013 1.00 93.69 316 GLU A N 1
ATOM 2417 C CA . GLU A 1 316 ? 2.135 -12.639 24.187 1.00 93.69 316 GLU A CA 1
ATOM 2418 C C . GLU A 1 316 ? 0.957 -12.574 23.210 1.00 93.69 316 GLU A C 1
ATOM 2420 O O . GLU A 1 316 ? 0.519 -13.589 22.673 1.00 93.69 316 GLU A O 1
ATOM 2425 N N . THR A 1 317 ? 0.416 -11.374 22.979 1.00 94.44 317 THR A N 1
ATOM 2426 C CA . THR A 1 317 ? -0.721 -11.191 22.069 1.00 94.44 317 THR A CA 1
ATOM 2427 C C . THR A 1 317 ? -0.319 -11.460 20.624 1.00 94.44 317 THR A C 1
ATOM 2429 O O . THR A 1 317 ? -1.091 -12.062 19.880 1.00 94.44 317 THR A O 1
ATOM 2432 N N . LEU A 1 318 ? 0.877 -11.031 20.217 1.00 93.94 318 LEU A N 1
ATOM 2433 C CA . LEU A 1 318 ? 1.408 -11.298 18.883 1.00 93.94 318 LEU A CA 1
ATOM 2434 C C . LEU A 1 318 ? 1.700 -12.786 18.690 1.00 93.94 318 LEU A C 1
ATOM 2436 O O . LEU A 1 318 ? 1.333 -13.323 17.651 1.00 93.94 318 LEU A O 1
ATOM 2440 N N . GLN A 1 319 ? 2.258 -13.462 19.697 1.00 94.94 319 GLN A N 1
ATOM 2441 C CA . GLN A 1 319 ? 2.455 -14.911 19.662 1.00 94.94 319 GLN A CA 1
ATOM 2442 C C . GLN A 1 319 ? 1.118 -15.656 19.555 1.00 94.94 319 GLN A C 1
ATOM 2444 O O . GLN A 1 319 ? 0.959 -16.515 18.695 1.00 94.94 319 GLN A O 1
ATOM 2449 N N . GLN A 1 320 ? 0.120 -15.277 20.360 1.00 96.25 320 GLN A N 1
ATOM 2450 C CA . GLN A 1 320 ? -1.223 -15.856 20.280 1.00 96.25 320 GLN A CA 1
ATOM 2451 C C . GLN A 1 320 ? -1.847 -15.665 18.888 1.00 96.25 320 GLN A C 1
ATOM 2453 O O . GLN A 1 320 ? -2.501 -16.561 18.360 1.00 96.25 320 GLN A O 1
ATOM 2458 N N . LEU A 1 321 ? -1.666 -14.491 18.280 1.00 95.81 321 LEU A N 1
ATOM 2459 C CA . LEU A 1 321 ? -2.138 -14.224 16.924 1.00 95.81 321 LEU A CA 1
ATOM 2460 C C . LEU A 1 321 ? -1.364 -15.045 15.879 1.00 95.81 321 LEU A C 1
ATOM 2462 O O . LEU A 1 321 ? -1.977 -15.554 14.945 1.00 95.81 321 LEU A O 1
ATOM 2466 N N . ASP A 1 322 ? -0.055 -15.221 16.023 1.00 95.50 322 ASP A N 1
ATOM 2467 C CA . ASP A 1 322 ? 0.736 -16.072 15.128 1.00 95.50 322 ASP A CA 1
ATOM 2468 C C . ASP A 1 322 ? 0.268 -17.539 15.188 1.00 95.50 322 ASP A C 1
ATOM 2470 O O . ASP A 1 322 ? -0.039 -18.141 14.158 1.00 95.50 322 ASP A O 1
ATOM 2474 N N . GLU A 1 323 ? 0.047 -18.068 16.397 1.00 96.44 323 GLU A N 1
ATOM 2475 C CA . GLU A 1 323 ? -0.517 -19.407 16.634 1.00 96.44 323 GLU A CA 1
ATOM 2476 C C . GLU A 1 323 ? -1.938 -19.562 16.051 1.00 96.44 323 GLU A C 1
ATOM 2478 O O . GLU A 1 323 ? -2.301 -20.623 15.539 1.00 96.44 323 GLU A O 1
ATOM 2483 N N . GLU A 1 324 ? -2.750 -18.496 16.057 1.00 96.06 324 GLU A N 1
ATOM 2484 C CA . GLU A 1 324 ? -4.068 -18.455 15.403 1.00 96.06 324 GLU A CA 1
ATOM 2485 C C . GLU A 1 324 ? -3.989 -18.233 13.866 1.00 96.06 324 GLU A C 1
ATOM 2487 O O . GLU A 1 324 ? -5.024 -18.118 13.184 1.00 96.06 324 GLU A O 1
ATOM 2492 N N . GLY A 1 325 ? -2.783 -18.166 13.293 1.00 94.25 325 GLY A N 1
ATOM 2493 C CA . GLY A 1 325 ? -2.511 -18.059 11.857 1.00 94.25 325 GLY A CA 1
ATOM 2494 C C . GLY A 1 325 ? -2.624 -16.644 11.284 1.00 94.25 325 GLY A C 1
ATOM 2495 O O . GLY A 1 325 ? -2.925 -16.477 10.097 1.00 94.25 325 GLY A O 1
ATOM 2496 N N . TYR A 1 326 ? -2.479 -15.611 12.110 1.00 94.75 326 TYR A N 1
ATOM 2497 C CA . TYR A 1 326 ? -2.348 -14.223 11.659 1.00 94.75 326 TYR A CA 1
ATOM 2498 C C . TYR A 1 326 ? -0.881 -13.907 11.348 1.00 94.75 326 TYR A C 1
ATOM 2500 O O . TYR A 1 326 ? 0.016 -14.596 11.805 1.00 94.75 326 TYR A O 1
ATOM 2508 N N . SER A 1 327 ? -0.621 -12.839 10.593 1.00 91.44 327 SER A N 1
ATOM 2509 C CA . SER A 1 327 ? 0.735 -12.286 10.477 1.00 91.44 327 SER A CA 1
ATOM 2510 C C . SER A 1 327 ? 0.738 -10.819 10.876 1.00 91.44 327 SER A C 1
ATOM 2512 O O . SER A 1 327 ? -0.103 -10.056 10.391 1.00 91.44 327 SER A O 1
ATOM 2514 N N . SER A 1 328 ? 1.686 -10.411 11.711 1.00 91.19 328 SER A N 1
ATOM 2515 C CA . SER A 1 328 ? 1.774 -9.052 12.246 1.00 91.19 328 SER A CA 1
ATOM 2516 C C . SER A 1 328 ? 3.053 -8.336 11.832 1.00 91.19 328 SER A C 1
ATOM 2518 O O . SER A 1 328 ? 4.115 -8.948 11.767 1.00 91.19 328 SER A O 1
ATOM 2520 N N . VAL A 1 329 ? 2.955 -7.026 11.618 1.00 89.12 329 VAL A N 1
ATOM 2521 C CA . VAL A 1 329 ? 4.093 -6.131 11.389 1.00 89.12 329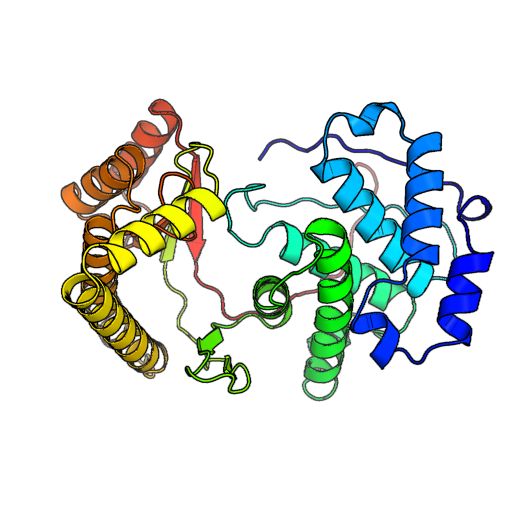 VAL A CA 1
ATOM 2522 C C . VAL A 1 329 ? 3.941 -4.913 12.292 1.00 89.12 329 VAL A C 1
ATOM 2524 O O . VAL A 1 329 ? 2.930 -4.205 12.225 1.00 89.12 329 VAL A O 1
ATOM 2527 N N . LEU A 1 330 ? 4.945 -4.684 13.137 1.00 89.19 330 LEU A N 1
ATOM 2528 C CA . LEU A 1 330 ? 5.093 -3.450 13.895 1.00 89.19 330 LEU A CA 1
ATOM 2529 C C . LEU A 1 330 ? 5.782 -2.419 12.999 1.00 89.19 330 LEU A C 1
ATOM 2531 O O . LEU A 1 330 ? 6.840 -2.689 12.443 1.00 89.19 330 LEU A O 1
ATOM 2535 N N . THR A 1 331 ? 5.168 -1.255 12.836 1.00 88.12 331 THR A N 1
ATOM 2536 C CA . THR A 1 331 ? 5.675 -0.180 11.978 1.00 88.12 331 THR A CA 1
ATOM 2537 C C . THR A 1 331 ? 5.299 1.169 12.573 1.00 88.12 331 THR A C 1
ATOM 2539 O O . THR A 1 331 ? 4.591 1.256 13.578 1.00 88.12 331 THR A O 1
ATOM 2542 N N . SER A 1 332 ? 5.738 2.250 11.951 1.00 85.56 332 SER A N 1
ATOM 2543 C CA . SER A 1 332 ? 5.195 3.574 12.207 1.00 85.56 332 SER A CA 1
ATOM 2544 C C . SER A 1 332 ? 4.601 4.187 10.949 1.00 85.56 332 SER A C 1
ATOM 2546 O O . SER A 1 332 ? 4.873 3.760 9.825 1.00 85.56 332 SER A O 1
ATOM 2548 N N . PHE A 1 333 ? 3.717 5.162 11.146 1.00 82.81 333 PHE A N 1
ATOM 2549 C CA . PHE A 1 333 ? 3.340 6.063 10.069 1.00 82.81 333 PHE A CA 1
ATOM 2550 C C . PHE A 1 333 ? 4.540 6.957 9.736 1.00 82.81 333 PHE A C 1
ATOM 2552 O O . PHE A 1 333 ? 5.003 7.692 10.606 1.00 82.81 333 PHE A O 1
ATOM 2559 N N . SER A 1 334 ? 5.004 6.917 8.486 1.00 74.06 334 SER A N 1
ATOM 2560 C CA . SER A 1 334 ? 6.046 7.807 7.972 1.00 74.06 334 SER A CA 1
ATOM 2561 C C . SER A 1 334 ? 5.462 8.759 6.930 1.00 74.06 334 SER A C 1
ATOM 2563 O O . SER A 1 334 ? 4.632 8.372 6.107 1.00 74.06 334 SER A O 1
ATOM 2565 N N . SER A 1 335 ? 5.896 10.018 6.972 1.00 74.62 335 SER A N 1
ATOM 2566 C CA . SER A 1 335 ? 5.583 11.018 5.946 1.00 74.62 335 SER A CA 1
ATOM 2567 C C . SER A 1 335 ? 6.676 11.130 4.879 1.00 74.62 335 SER A C 1
ATOM 2569 O O . SER A 1 335 ? 6.587 11.992 4.005 1.00 74.62 335 SER A O 1
ATOM 2571 N N . GLU A 1 336 ? 7.690 10.267 4.938 1.00 84.06 336 GLU A N 1
ATOM 2572 C CA . GLU A 1 336 ? 8.854 10.347 4.067 1.00 84.06 336 GLU A CA 1
ATOM 2573 C C . GLU A 1 336 ? 8.562 9.830 2.650 1.00 84.06 336 GLU A C 1
ATOM 2575 O O . GLU A 1 336 ? 7.853 8.833 2.493 1.00 84.06 336 GLU A O 1
ATOM 2580 N N . PRO A 1 337 ? 9.103 10.498 1.615 1.00 87.81 337 PRO A N 1
ATOM 2581 C CA . PRO A 1 337 ? 9.008 10.040 0.236 1.00 87.81 337 PRO A CA 1
ATOM 2582 C C . PRO A 1 337 ? 9.935 8.848 -0.032 1.00 87.81 337 PRO A C 1
ATOM 2584 O O . PRO A 1 337 ? 10.716 8.432 0.827 1.00 87.81 337 PRO A O 1
ATOM 2587 N N . VAL A 1 338 ? 9.888 8.338 -1.265 1.00 91.06 338 VAL A N 1
ATOM 2588 C CA . VAL A 1 338 ? 10.880 7.384 -1.773 1.00 91.06 338 VAL A CA 1
ATOM 2589 C C . VAL A 1 338 ? 12.302 7.912 -1.552 1.00 91.06 338 VAL A C 1
ATOM 2591 O O . VAL A 1 338 ? 12.593 9.088 -1.780 1.00 91.06 338 VAL A O 1
ATOM 2594 N N . LYS A 1 339 ? 13.193 7.024 -1.106 1.00 89.38 339 LYS A N 1
ATOM 2595 C CA . LYS A 1 339 ? 14.607 7.315 -0.859 1.00 89.38 339 LYS A CA 1
ATOM 2596 C C . LYS A 1 339 ? 15.482 6.437 -1.734 1.00 89.38 339 LYS A C 1
ATOM 2598 O O . LYS A 1 339 ? 15.119 5.308 -2.062 1.00 89.38 339 LYS A O 1
ATOM 2603 N N . VAL A 1 340 ? 16.654 6.957 -2.067 1.00 88.50 340 VAL A N 1
ATOM 2604 C CA . VAL A 1 340 ? 17.699 6.223 -2.772 1.00 88.50 340 VAL A CA 1
ATOM 2605 C C . VAL A 1 340 ? 18.969 6.363 -1.952 1.00 88.50 340 VAL A C 1
ATOM 2607 O O . VAL A 1 340 ? 19.337 7.466 -1.560 1.00 88.50 340 VAL A O 1
ATOM 2610 N N . SER A 1 341 ? 19.621 5.243 -1.672 1.00 86.94 341 SER A N 1
ATOM 2611 C CA . SER A 1 341 ? 20.899 5.201 -0.975 1.00 86.94 341 SER A CA 1
ATOM 2612 C C . SER A 1 341 ? 21.921 4.464 -1.827 1.00 86.94 341 SER A C 1
ATOM 2614 O O . SER A 1 341 ? 21.596 3.512 -2.538 1.00 86.94 341 SER A O 1
ATOM 2616 N N . ILE A 1 342 ? 23.168 4.924 -1.762 1.00 84.00 342 ILE A N 1
ATOM 2617 C CA . ILE A 1 342 ? 24.309 4.203 -2.319 1.00 84.00 342 ILE A CA 1
ATOM 2618 C C . ILE A 1 342 ? 24.831 3.305 -1.204 1.00 84.00 342 ILE A C 1
ATOM 2620 O O . ILE A 1 342 ? 25.125 3.778 -0.107 1.00 84.00 342 ILE A O 1
ATOM 2624 N N . VAL A 1 343 ? 24.897 2.006 -1.472 1.00 82.19 343 VAL A N 1
ATOM 2625 C CA . VAL A 1 343 ? 25.522 1.049 -0.564 1.00 82.19 343 VAL A CA 1
ATOM 2626 C C . VAL A 1 343 ? 26.970 0.897 -1.013 1.00 82.19 343 VAL A C 1
ATOM 2628 O O . VAL A 1 343 ? 27.238 0.255 -2.026 1.00 82.19 343 VAL A O 1
ATOM 2631 N N . ASP A 1 344 ? 27.897 1.518 -0.286 1.00 61.47 344 ASP A N 1
ATOM 2632 C CA . ASP A 1 344 ? 29.331 1.334 -0.513 1.00 61.47 344 ASP A CA 1
ATOM 2633 C C . ASP A 1 344 ? 29.755 -0.030 0.063 1.00 61.47 344 ASP A C 1
ATOM 2635 O O . ASP A 1 344 ? 29.974 -0.171 1.267 1.00 61.47 344 ASP A O 1
ATOM 2639 N N . GLY A 1 345 ? 29.829 -1.064 -0.782 1.00 50.81 345 GLY A N 1
ATOM 2640 C CA . GLY A 1 345 ? 30.306 -2.392 -0.384 1.00 50.81 345 GLY A CA 1
ATOM 2641 C C . GLY A 1 345 ? 30.237 -3.437 -1.500 1.00 50.81 345 GLY A C 1
ATOM 2642 O O . GLY A 1 345 ? 29.264 -3.480 -2.248 1.00 50.81 345 GLY A O 1
ATOM 2643 N N . ASP A 1 346 ? 31.285 -4.266 -1.598 1.00 46.38 346 ASP A N 1
ATOM 2644 C CA . ASP A 1 346 ? 31.434 -5.392 -2.531 1.00 46.38 346 ASP A CA 1
ATOM 2645 C C . ASP A 1 346 ? 30.129 -6.187 -2.687 1.00 46.38 346 ASP A C 1
ATOM 2647 O O . ASP A 1 346 ? 29.675 -6.856 -1.760 1.00 46.38 346 ASP A O 1
ATOM 2651 N N . VAL A 1 347 ? 29.563 -6.194 -3.898 1.00 47.62 347 VAL A N 1
ATOM 2652 C CA . VAL A 1 347 ? 28.392 -7.013 -4.282 1.00 47.62 347 VAL A CA 1
ATOM 2653 C C . VAL A 1 347 ? 28.792 -8.495 -4.463 1.00 47.62 347 VAL A C 1
ATOM 2655 O O . VAL A 1 347 ? 28.237 -9.233 -5.274 1.00 47.62 347 VAL A O 1
ATOM 2658 N N . GLY A 1 348 ? 29.814 -8.941 -3.729 1.00 40.53 348 GLY A N 1
ATOM 2659 C CA . GLY A 1 348 ? 30.275 -10.318 -3.678 1.00 40.53 348 GLY A CA 1
ATOM 2660 C C . GLY A 1 348 ? 29.465 -11.092 -2.646 1.00 40.53 348 GLY A C 1
ATOM 2661 O O . GLY A 1 348 ? 29.781 -11.044 -1.462 1.00 40.53 348 GLY A O 1
ATOM 2662 N N . ASN A 1 349 ? 28.475 -11.842 -3.134 1.00 36.38 349 ASN A N 1
ATOM 2663 C CA . ASN A 1 349 ? 27.538 -12.713 -2.408 1.00 36.38 349 ASN A CA 1
ATOM 2664 C C . ASN A 1 349 ? 26.236 -12.031 -1.953 1.00 36.38 349 ASN A C 1
ATOM 2666 O O . ASN A 1 349 ? 25.992 -11.855 -0.759 1.00 36.38 349 ASN A O 1
ATOM 2670 N N . LEU A 1 350 ? 25.366 -11.740 -2.924 1.00 35.91 350 LEU A N 1
ATOM 2671 C CA . LEU A 1 350 ? 23.912 -11.823 -2.753 1.00 35.91 350 LEU A CA 1
ATOM 2672 C C . LEU A 1 350 ? 23.367 -12.948 -3.631 1.00 35.91 350 LEU A C 1
ATOM 2674 O O . LEU A 1 350 ? 23.801 -13.020 -4.805 1.00 35.91 350 LEU A O 1
#

Mean predicted aligned error: 7.4 Å

Sequence (350 aa):
MPDLGMQQTWTISDLPWGVAMKVQHDKPEAELTTSLEPDLTSAISWFLSKTSPALKKKKHYFEAQLAFLYLYMLLCSPNDNSYTYTLTSEIPIGAGLGSSASVSVCISTALLLRSGYLQSVRCLEDEESRQPSLDAINRWAFVGEMCIHGRPSGLDNTVATMGKAICFSRPGGGQQMKTAALGSIPELPLLIINSNISRSGATQIAKVRDARDSDPKRVDRLFDTIDRVTLLAIVKLTETIRDEKTLATLVHCLSELIQINHRMLVALGVSHGRLERVRHLLDGRKLAYTKLTGAGGGGCTISLLRAERECEALTETLQQLDEEGYSSVLTSFSSEPVKVSIVDGDVGNL

Solvent-accessible surface area (backbone atoms only — not comparable to full-atom values): 19965 Å² total; per-residue (Å²): 118,83,78,84,82,82,81,87,88,78,63,65,84,76,50,71,52,76,53,36,55,50,52,61,71,77,41,58,70,76,57,64,43,73,53,85,56,66,68,47,55,48,51,51,52,53,50,45,56,69,78,44,62,82,43,71,84,41,65,71,59,49,25,52,52,50,20,50,53,55,51,45,53,72,52,51,59,82,84,57,82,90,80,88,86,87,87,86,68,86,62,60,78,92,46,71,78,41,42,66,20,43,51,20,32,55,52,30,47,54,43,33,44,68,54,52,76,38,85,48,72,57,36,70,72,38,79,85,45,21,61,63,47,42,54,51,30,26,36,45,8,40,41,25,33,30,52,59,64,64,76,64,90,55,56,50,23,41,38,49,28,58,19,35,52,71,49,77,47,67,57,80,91,83,49,74,75,44,77,44,78,50,66,83,48,74,78,41,55,32,39,39,37,32,49,76,36,85,63,58,54,66,58,40,54,47,49,42,47,54,49,28,75,75,37,46,73,65,42,51,52,44,50,55,49,47,50,52,44,49,53,52,48,52,57,56,50,61,52,86,70,83,49,72,68,51,44,52,50,45,52,52,55,50,41,54,41,40,46,52,43,33,53,44,41,46,76,54,67,30,52,36,73,65,58,50,50,53,36,49,56,32,45,73,70,67,48,30,42,47,23,74,40,75,59,34,50,30,31,22,32,44,21,45,49,74,76,75,91,82,44,71,72,53,55,55,49,52,51,54,36,44,78,74,55,32,49,76,46,83,48,61,51,67,46,63,46,65,82,73,82,86,78,92,66,82,85,77,85,124

Organism: NCBI:txid1160497

pLDDT: mean 86.44, std 10.93, range [35.91, 98.19]

Radius of gyration: 22.28 Å; Cα contacts (8 Å, |Δi|>4): 455; chains: 1; bounding box: 64×44×60 Å

Secondary structure (DSSP, 8-state):
-----------GGGS-HHHHHHHHHHS-HHHHTTS--HHHHHHHHHHHHHH-GGGGGSHHHHHHHHHHHHHHHHHS-TTSPP--------SPTTSSSSHHHHHHHHHHHHHHHHTTSS--GGGGTSHHHHHHHHHHHHHHHHHHHHHHHSS--SHHHHHHHH-S-EEEE--TTTPPPEEEE--PPPP-EEEEEE------HHHHHHHHHHHHHH-HHHHHHHHHHHHHHHHHHHHHHTSPP-SHHHHHHHHHHHHHHHHHHHHHHHHTT---HHHHHHHHHHHHTTSEEEEE-TT-SSSEEEEEE-S-SS-HHHHHHHHHHHHTT-EEEEEE------------S-----

Nearest PDB structures (foldseek):
  1kvk-assembly1_A-2  TM=8.363E-01  e=2.040E-15  Rattus norvegicus
  2r3v-assembly5_B  TM=8.190E-01  e=1.683E-15  unclassified
  2r3v-assembly1_A  TM=7.486E-01  e=4.849E-15  unclassified
  2hfu-assembly1_A  TM=8.205E-01  e=7.383E-09  Leishmania major
  2oi2-assembly1_A-2  TM=6.187E-01  e=1.465E-06  Streptococcus pneumoniae

InterPro domains:
  IPR006203 GHMP kinase, ATP-binding, conserved site [PS00627] (91-102)
  IPR006204 GHMP kinase N-terminal domain [PF00288] (81-162)
  IPR006205 Mevalonate kinase [PTHR43290] (1-341)
  IPR006205 Mevalonate kinase [TIGR00549] (51-304)
  IPR014721 Small ribosomal subunit protein uS5 domain 2-type fold, subgroup [G3DSA:3.30.230.10] (1-185)
  IPR020568 Ribosomal protein uS5 domain 2-type superfamily [SSF54211] (54-171)
  IPR036554 GHMP kinase, C-terminal domain superfamily [G3DSA:3.30.70.890] (186-334)
  IPR036554 GHMP kinase, C-terminal domain superfamily [SSF55060] (186-338)

Foldseek 3Di:
DDDPPDDDDDQLLVQPLVQLVCVLVVDDPVVVLPADDPVNLVSVLVVCCVRPVVCVVPLQVSLQSSLLSSLLSNLHDSPDDDDDDDDDDPDDPPLPLLPQLLSLLVSLLVSCVVSCVPVDLCLCVDPVSNVVSLVSSLSRSSSSVCSRPVDDPSPSNNCQFQPADWDWDDDPDPDDTDIDGADDFDKFKKKKKFLPDDDDLVVLVVLLVVVCVVPVPVSVVLVVQLVVLVVQLSVLRNDDDDDVVSVLVSLVSVLVSLQSNQVSCVVSVQAEPSQVVLQCLCVVLVFWRKHDDRRGPGRMIMTTGNPDPDDPSVVVSQVVCVVVVMDMDIDIRDRDGDHDDDDPDDPPDD